Protein AF-A0A4Y8URM2-F1 (afdb_monomer)

Solvent-accessible surface area (backbone atoms only — not comparable to full-atom values): 14056 Å² total; per-residue (Å²): 114,70,67,54,54,52,50,52,51,36,52,51,49,63,59,37,42,16,44,41,30,75,75,75,45,85,44,92,59,61,66,49,56,42,48,52,55,48,48,50,63,62,65,74,49,92,74,69,64,65,62,52,36,67,72,72,32,60,66,55,54,48,51,52,50,50,50,53,52,50,53,50,53,52,39,56,76,68,65,53,58,67,67,58,54,51,53,53,50,48,51,55,52,48,55,52,51,50,50,55,50,46,66,72,65,50,48,74,71,50,52,54,50,48,52,53,49,51,60,53,46,50,55,53,31,50,51,38,35,52,43,37,41,74,74,67,62,46,58,33,61,67,34,13,37,27,29,76,27,34,68,60,37,47,56,52,50,51,50,46,40,33,54,52,38,44,38,36,78,73,69,76,40,56,72,70,60,49,54,51,52,53,50,49,54,52,51,50,28,55,61,25,57,38,68,65,46,75,56,46,44,59,50,33,36,48,52,38,42,38,77,74,72,58,80,56,73,69,54,54,55,51,49,54,53,49,50,65,56,44,54,59,52,49,50,55,54,46,24,75,74,65,34,60,71,54,43,42,54,71,73,36,70,83,60,67,51,134

pLDDT: mean 85.94, std 8.68, range [43.91, 96.5]

Sequence (258 aa):
MKAKKILYIILYLVLLNGVIQTYLFKSEFVPIISDILLFYLAFSRKHDIKAVSRAVGVWVVRLFAILLVGSTVIAIVNMMPPISIVWGFRMVVRYLLLFMMVYKFFNYTDVVKCKKMIVWFFWINTFMVVFQFYVERKVADFIGGTFMGNNELFVFYLFCAMLLSKEYFIGRLSKLYFFLLIAIEMFIAMVAEIKIMYFTIPLAIYAVYVFTKKFSVKHILILVLAFFFLVPTMKSVMSLMYGEEYVNSTFDLDFIQP

Mean predicted aligned error: 7.65 Å

Foldseek 3Di:
DVLLVLLVVLVVLQLQVQVCCPPPNVDPCSNVVSVVSLVCSLPVDDADVVVVCVVVDVVVVVVLVCCLVVVLVVCVVVVPDPVVSVVVVSVSVSVVSSVRSCVPPDDPVNVVVVLVVLVVSLVQQLVQLVCCCPPVVDAAQPRPRSDRGVVVVLVSVLVVLLSLLLCVLVPNDDPVRSVVSVVSSVVSCLRNVVVVSLLSSLVSSVVSCCVRPNDDVVVVVVSVVVVVVSVVVSLVVSCVVPNNVVSCCVPPPVNVPD

Organism: NCBI:txid2518605

Structure (mmCIF, N/CA/C/O backbone):
data_AF-A0A4Y8URM2-F1
#
_entry.id   AF-A0A4Y8URM2-F1
#
loop_
_atom_site.group_PDB
_atom_site.id
_atom_site.type_symbol
_atom_site.label_atom_id
_atom_site.label_alt_id
_atom_site.label_comp_id
_atom_site.label_asym_id
_atom_site.label_entity_id
_atom_site.label_seq_id
_atom_site.pdbx_PDB_ins_code
_atom_site.Cartn_x
_atom_site.Cartn_y
_atom_site.Cartn_z
_atom_site.occupancy
_atom_site.B_iso_or_equiv
_atom_site.auth_seq_id
_atom_site.auth_comp_id
_atom_site.auth_asym_id
_atom_site.auth_atom_id
_atom_site.pdbx_PDB_model_num
ATOM 1 N N . MET A 1 1 ? -19.065 18.774 4.985 1.00 56.84 1 MET A N 1
ATOM 2 C CA . MET A 1 1 ? -19.240 18.218 3.620 1.00 56.84 1 MET A CA 1
ATOM 3 C C . MET A 1 1 ? -18.076 18.505 2.667 1.00 56.84 1 MET A C 1
ATOM 5 O O . MET A 1 1 ? -17.617 17.550 2.059 1.00 56.84 1 MET A O 1
ATOM 9 N N . LYS A 1 2 ? -17.560 19.744 2.541 1.00 83.81 2 LYS A N 1
ATOM 10 C CA . LYS A 1 2 ? -16.444 20.056 1.612 1.00 83.81 2 LYS A CA 1
ATOM 11 C C . LYS A 1 2 ? -15.146 19.275 1.914 1.00 83.81 2 LYS A C 1
ATOM 13 O O . LYS A 1 2 ? -14.611 18.640 1.018 1.00 83.81 2 LYS A O 1
ATOM 18 N N . ALA A 1 3 ? -14.722 19.206 3.181 1.00 85.62 3 ALA A N 1
ATOM 19 C CA . ALA A 1 3 ? -13.491 18.505 3.582 1.00 85.62 3 ALA A CA 1
ATOM 20 C C . ALA A 1 3 ? -13.486 16.995 3.258 1.00 85.62 3 ALA A C 1
ATOM 22 O O . ALA A 1 3 ? -12.503 16.480 2.740 1.00 85.62 3 ALA A O 1
ATOM 23 N N . LYS A 1 4 ? -14.602 16.285 3.491 1.00 89.75 4 LYS A N 1
ATOM 24 C CA . LYS A 1 4 ? -14.703 14.847 3.176 1.00 89.75 4 LYS A CA 1
ATOM 25 C C . LYS A 1 4 ? -14.556 14.582 1.678 1.00 89.75 4 LYS A C 1
ATOM 27 O O . LYS A 1 4 ? -13.844 13.667 1.293 1.00 89.75 4 LYS A O 1
ATOM 32 N N . LYS A 1 5 ? -15.200 15.403 0.836 1.00 90.50 5 LYS A N 1
ATOM 33 C CA . LYS A 1 5 ? -15.076 15.300 -0.626 1.00 90.50 5 LYS A CA 1
ATOM 34 C C . LYS A 1 5 ? -13.630 15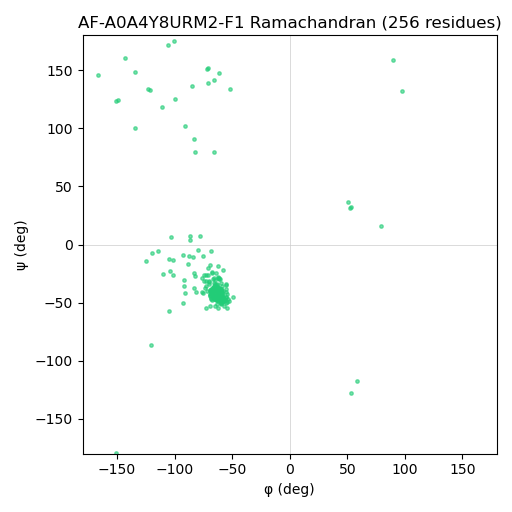.516 -1.078 1.00 90.50 5 LYS A C 1
ATOM 36 O O . LYS A 1 5 ? -13.138 14.721 -1.864 1.00 90.50 5 LYS A O 1
ATOM 41 N N . ILE A 1 6 ? -12.950 16.530 -0.532 1.00 90.56 6 ILE A N 1
ATOM 42 C CA . ILE A 1 6 ? -11.528 16.783 -0.819 1.00 90.56 6 ILE A CA 1
ATOM 43 C C . ILE A 1 6 ? -10.672 15.574 -0.421 1.00 90.56 6 ILE A C 1
ATOM 45 O O . ILE A 1 6 ? -9.839 15.146 -1.207 1.00 90.56 6 ILE A O 1
ATOM 49 N N . LEU A 1 7 ? -10.914 14.963 0.743 1.00 92.25 7 LEU A N 1
ATOM 50 C CA . LEU A 1 7 ? -10.187 13.757 1.155 1.00 92.25 7 LEU A CA 1
ATOM 51 C C . LEU A 1 7 ? -10.416 12.567 0.225 1.00 92.25 7 LEU A C 1
ATOM 53 O O . LEU A 1 7 ? -9.458 11.882 -0.113 1.00 92.25 7 LEU A O 1
ATOM 57 N N . TYR A 1 8 ? -11.650 12.336 -0.226 1.00 92.75 8 TYR A N 1
ATOM 58 C CA . TYR A 1 8 ? -11.899 11.311 -1.238 1.00 92.75 8 TYR A CA 1
ATOM 59 C C . TYR A 1 8 ? -11.133 11.606 -2.528 1.00 92.75 8 TYR A C 1
ATOM 61 O O . TYR A 1 8 ? -10.488 10.704 -3.047 1.00 92.75 8 TYR A O 1
ATOM 69 N N . ILE A 1 9 ? -11.136 12.855 -3.004 1.00 92.00 9 ILE A N 1
ATOM 70 C CA . ILE A 1 9 ? -10.361 13.262 -4.187 1.00 92.00 9 ILE A CA 1
ATOM 71 C C . ILE A 1 9 ? -8.869 12.977 -3.983 1.00 92.00 9 ILE A C 1
ATOM 73 O O . ILE A 1 9 ? -8.251 12.384 -4.859 1.00 92.00 9 ILE A O 1
ATOM 77 N N . ILE A 1 10 ? -8.303 13.323 -2.822 1.00 92.06 10 ILE A N 1
ATOM 78 C CA . ILE A 1 10 ? -6.901 13.026 -2.496 1.00 92.06 10 ILE A CA 1
ATOM 79 C C . ILE A 1 10 ? -6.638 11.517 -2.565 1.00 92.06 10 ILE A C 1
ATOM 81 O O . ILE A 1 10 ? -5.649 11.107 -3.166 1.00 92.06 10 ILE A O 1
ATOM 85 N N . LEU A 1 11 ? -7.521 10.684 -2.004 1.00 92.50 11 LEU A N 1
ATOM 86 C CA . LEU A 1 11 ? -7.374 9.226 -2.057 1.00 92.50 11 LEU A CA 1
ATOM 87 C C . LEU A 1 11 ? -7.443 8.687 -3.492 1.00 92.50 11 LEU A C 1
ATOM 89 O O . LEU A 1 11 ? -6.607 7.870 -3.862 1.00 92.50 11 LEU A O 1
ATOM 93 N N . TYR A 1 12 ? -8.381 9.165 -4.313 1.00 92.88 12 TYR A N 1
ATOM 94 C CA . TYR A 1 12 ? -8.451 8.788 -5.729 1.00 92.88 12 TYR A CA 1
ATOM 95 C C . TYR A 1 12 ? -7.188 9.208 -6.490 1.00 92.88 12 TYR A C 1
ATOM 97 O O . TYR A 1 12 ? -6.647 8.406 -7.244 1.00 92.88 12 TYR A O 1
ATOM 105 N N . LEU A 1 13 ? -6.684 10.425 -6.257 1.00 90.75 13 LEU A N 1
ATOM 106 C CA . LEU A 1 13 ? -5.448 10.912 -6.874 1.00 90.75 13 LEU A CA 1
ATOM 107 C C . LEU A 1 13 ? -4.233 10.079 -6.462 1.00 90.75 13 LEU A C 1
ATOM 109 O O . LEU A 1 13 ? -3.387 9.806 -7.301 1.00 90.75 13 LEU A O 1
ATOM 113 N N . VAL A 1 14 ? -4.151 9.651 -5.197 1.00 89.50 14 VAL A N 1
ATOM 114 C CA . VAL A 1 14 ? -3.089 8.747 -4.726 1.00 89.50 14 VAL A CA 1
ATOM 115 C C . VAL A 1 14 ? -3.175 7.400 -5.447 1.00 89.50 14 VAL A C 1
ATOM 117 O O . VAL A 1 14 ? -2.164 6.912 -5.940 1.00 89.50 14 VAL A O 1
ATOM 120 N N . LEU A 1 15 ? -4.371 6.809 -5.522 1.00 92.12 15 LEU A N 1
ATOM 121 C CA . LEU A 1 15 ? -4.574 5.465 -6.073 1.00 92.12 15 LEU A CA 1
ATOM 122 C C . LEU A 1 15 ? -4.445 5.397 -7.601 1.00 92.12 15 LEU A C 1
ATOM 124 O O . LEU A 1 15 ? -4.114 4.338 -8.123 1.00 92.12 15 LEU A O 1
ATOM 128 N N . LEU A 1 16 ? -4.701 6.500 -8.310 1.00 91.62 16 LEU A N 1
ATOM 129 C CA . LEU A 1 16 ? -4.614 6.599 -9.776 1.00 91.62 16 LEU A CA 1
ATOM 130 C C . LEU A 1 16 ? -3.356 7.327 -10.263 1.00 91.62 16 LEU A C 1
ATOM 132 O O . LEU A 1 16 ? -3.234 7.615 -11.453 1.00 91.62 16 LEU A O 1
ATOM 136 N N . ASN A 1 17 ? -2.440 7.657 -9.356 1.00 88.75 17 ASN A N 1
ATOM 137 C CA . ASN A 1 17 ? -1.319 8.543 -9.636 1.00 88.75 17 ASN A CA 1
ATOM 138 C C . ASN A 1 17 ? -0.460 8.075 -10.823 1.00 88.75 17 ASN A C 1
ATOM 140 O O . ASN A 1 17 ? -0.131 8.876 -11.694 1.00 88.75 17 ASN A O 1
ATOM 144 N N . GLY A 1 18 ? -0.133 6.782 -10.879 1.00 86.31 18 GLY A N 1
ATOM 145 C CA . GLY A 1 18 ? 0.643 6.194 -11.971 1.00 86.31 18 GLY A CA 1
ATOM 146 C C . GLY A 1 18 ? -0.103 6.243 -13.294 1.00 86.31 18 GLY A C 1
ATOM 147 O O . GLY A 1 18 ? 0.442 6.713 -14.283 1.00 86.31 18 GLY A O 1
ATOM 148 N N . VAL A 1 19 ? -1.389 5.876 -13.304 1.00 89.50 19 VAL A N 1
ATOM 149 C CA . VAL A 1 19 ? -2.203 5.922 -14.533 1.00 89.50 19 VAL A CA 1
ATOM 150 C C . VAL A 1 19 ? -2.254 7.336 -15.107 1.00 89.50 19 VAL A C 1
ATOM 152 O O . VAL A 1 19 ? -2.051 7.534 -16.304 1.00 89.50 19 VAL A O 1
ATOM 155 N N . ILE A 1 20 ? -2.501 8.329 -14.250 1.00 88.38 20 ILE A N 1
ATOM 156 C CA . ILE A 1 20 ? -2.575 9.727 -14.676 1.00 88.38 20 ILE A CA 1
ATOM 157 C C . ILE A 1 20 ? -1.231 10.164 -15.258 1.00 88.38 20 ILE A C 1
ATOM 159 O O . ILE A 1 20 ? -1.213 10.762 -16.330 1.00 88.38 20 ILE A O 1
ATOM 163 N N . GLN A 1 21 ? -0.118 9.844 -14.599 1.00 87.44 21 GLN A N 1
ATOM 164 C CA . GLN A 1 21 ? 1.192 10.290 -15.062 1.00 87.44 21 GLN A CA 1
ATOM 165 C C . GLN A 1 21 ? 1.689 9.561 -16.314 1.00 87.44 21 GLN A C 1
ATOM 167 O O . GLN A 1 21 ? 2.341 10.164 -17.162 1.00 87.44 21 GLN A O 1
ATOM 172 N N . THR A 1 22 ? 1.392 8.273 -16.455 1.00 85.50 22 THR A N 1
ATOM 173 C CA . THR A 1 22 ? 1.875 7.473 -17.584 1.00 85.50 22 THR A CA 1
ATOM 174 C C . THR A 1 22 ? 1.018 7.672 -18.834 1.00 85.50 22 THR A C 1
ATOM 176 O O . THR A 1 22 ? 1.571 7.785 -19.930 1.00 85.50 22 THR A O 1
ATOM 179 N N . TYR A 1 23 ? -0.311 7.747 -18.686 1.00 86.69 23 TYR A N 1
ATOM 180 C CA . TYR A 1 23 ? -1.243 7.690 -19.822 1.00 86.69 23 TYR A CA 1
ATOM 181 C C . TYR A 1 23 ? -1.966 9.002 -20.132 1.00 86.69 23 TYR A C 1
ATOM 183 O O . TYR A 1 23 ? -2.376 9.190 -21.274 1.00 86.69 23 TYR A O 1
ATOM 191 N N . LEU A 1 24 ? -2.146 9.903 -19.157 1.00 86.25 24 LEU A N 1
ATOM 192 C CA . LEU A 1 24 ? -2.901 11.149 -19.364 1.00 86.25 24 LEU A CA 1
ATOM 193 C C . LEU A 1 24 ? -1.984 12.371 -19.469 1.00 86.25 24 LEU A C 1
ATOM 195 O O . LEU A 1 24 ? -2.007 13.083 -20.468 1.00 86.25 24 LEU A O 1
ATOM 199 N N . PHE A 1 25 ? -1.167 12.610 -18.443 1.00 82.44 25 PHE A N 1
ATOM 200 C CA . PHE A 1 25 ? -0.303 13.780 -18.322 1.00 82.44 25 PHE A CA 1
ATOM 201 C C . PHE A 1 25 ? 1.086 13.347 -17.867 1.00 82.44 25 PHE A C 1
ATOM 203 O O . PHE A 1 25 ? 1.301 13.154 -16.674 1.00 82.44 25 PHE A O 1
ATOM 210 N N . LYS A 1 26 ? 2.040 13.248 -18.800 1.00 80.06 26 LYS A N 1
ATOM 211 C CA . LYS A 1 26 ? 3.451 12.944 -18.507 1.00 80.06 26 LYS A CA 1
ATOM 212 C C . LYS A 1 26 ? 4.104 14.076 -17.711 1.00 80.06 26 LYS A C 1
ATOM 214 O O . LYS A 1 26 ? 4.766 14.941 -18.274 1.00 80.06 26 LYS A O 1
ATOM 219 N N . SER A 1 27 ? 3.847 14.108 -16.408 1.00 80.12 27 SER A N 1
ATOM 220 C CA . SER A 1 27 ? 4.297 15.160 -15.503 1.00 80.12 27 SER A CA 1
ATOM 221 C C . SER A 1 27 ? 4.493 14.623 -14.091 1.00 80.12 27 SER A C 1
ATOM 223 O O . SER A 1 27 ? 3.552 14.158 -13.448 1.00 80.12 27 SER A O 1
ATOM 225 N N . GLU A 1 28 ? 5.704 14.793 -13.570 1.00 73.88 28 GLU A N 1
ATOM 226 C CA . GLU A 1 28 ? 6.076 14.434 -12.196 1.00 73.88 28 GLU A CA 1
ATOM 227 C C . GLU A 1 28 ? 5.406 15.327 -11.135 1.00 73.88 28 GLU A C 1
ATOM 229 O O . GLU A 1 28 ? 5.520 15.081 -9.933 1.00 73.88 28 GLU A O 1
ATOM 234 N N . PHE A 1 29 ? 4.686 16.372 -11.561 1.00 77.75 29 PHE A N 1
ATOM 235 C CA . PHE A 1 29 ? 4.017 17.328 -10.679 1.00 77.75 29 PHE A CA 1
ATOM 236 C C . PHE A 1 29 ? 2.597 16.901 -10.275 1.00 77.75 29 PHE A C 1
ATOM 238 O O . PHE A 1 29 ? 2.017 17.492 -9.363 1.00 77.75 29 PHE A O 1
ATOM 245 N N . VAL A 1 30 ? 2.033 15.852 -10.884 1.00 80.69 30 VAL A N 1
ATOM 246 C CA . VAL A 1 30 ? 0.697 15.326 -10.529 1.00 80.69 30 VAL A CA 1
ATOM 247 C C . VAL A 1 30 ? 0.560 14.979 -9.031 1.00 80.69 30 VAL A C 1
ATOM 249 O O . VAL A 1 30 ? -0.440 15.381 -8.425 1.00 80.69 30 VAL A O 1
ATOM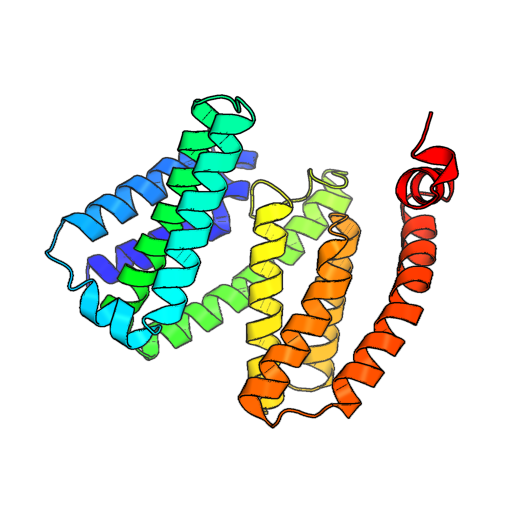 252 N N . PRO A 1 31 ? 1.541 14.336 -8.362 1.00 80.25 31 PRO A N 1
ATOM 253 C CA . PRO A 1 31 ? 1.469 14.065 -6.927 1.00 80.25 31 PRO A CA 1
ATOM 254 C C . PRO A 1 31 ? 1.384 15.339 -6.082 1.00 80.25 31 PRO A C 1
ATOM 256 O O . PRO A 1 31 ? 0.751 15.319 -5.024 1.00 80.25 31 PRO A O 1
ATOM 259 N N . ILE A 1 32 ? 1.962 16.450 -6.550 1.00 84.75 32 ILE A N 1
ATOM 260 C CA . ILE A 1 32 ? 1.968 17.724 -5.824 1.00 84.75 32 ILE A CA 1
ATOM 261 C C . ILE A 1 32 ? 0.553 18.296 -5.722 1.00 84.75 32 ILE A C 1
ATOM 263 O O . ILE A 1 32 ? 0.219 18.913 -4.717 1.00 84.75 32 ILE A O 1
ATOM 267 N N . ILE A 1 33 ? -0.327 18.024 -6.690 1.00 86.69 33 ILE A N 1
ATOM 268 C CA . ILE A 1 33 ? -1.736 18.440 -6.619 1.00 86.69 33 ILE A CA 1
ATOM 269 C C . ILE A 1 33 ? -2.399 17.842 -5.374 1.00 86.69 33 ILE A C 1
ATOM 271 O O . ILE A 1 33 ? -3.071 18.544 -4.614 1.00 86.69 33 ILE A O 1
ATOM 275 N N . SER A 1 34 ? -2.176 16.548 -5.128 1.00 86.75 34 SER A N 1
ATOM 276 C CA . SER A 1 34 ? -2.713 15.881 -3.940 1.00 86.75 34 SER A CA 1
ATOM 277 C C . SER A 1 34 ? -2.098 16.423 -2.644 1.00 86.75 34 SER A C 1
ATOM 279 O O . SER A 1 34 ? -2.812 16.556 -1.649 1.00 86.75 34 SER A O 1
ATOM 281 N N . ASP A 1 35 ? -0.824 16.825 -2.679 1.00 87.25 35 ASP A N 1
ATOM 282 C CA . ASP A 1 35 ? -0.136 17.435 -1.540 1.00 87.25 35 ASP A CA 1
ATOM 283 C C . ASP A 1 35 ? -0.702 18.828 -1.237 1.00 87.25 35 ASP A C 1
ATOM 285 O O . ASP A 1 35 ? -1.042 19.111 -0.092 1.00 87.25 35 ASP A O 1
ATOM 289 N N . ILE A 1 36 ? -0.894 19.678 -2.251 1.00 89.12 36 ILE A N 1
ATOM 290 C CA . ILE A 1 36 ? -1.479 21.022 -2.106 1.00 89.12 36 ILE A CA 1
ATOM 291 C C . ILE A 1 36 ? -2.887 20.932 -1.516 1.00 89.12 36 ILE A C 1
ATOM 293 O O . ILE A 1 36 ? -3.211 21.660 -0.577 1.00 89.12 36 ILE A O 1
ATOM 297 N N . LEU A 1 37 ? -3.724 20.023 -2.026 1.00 90.19 37 LEU A N 1
ATOM 298 C CA . LEU A 1 37 ? -5.072 19.810 -1.491 1.00 90.19 37 LEU A CA 1
ATOM 299 C C . LEU A 1 37 ? -5.036 19.341 -0.033 1.00 90.19 37 LEU A C 1
ATOM 301 O O . LEU A 1 37 ? -5.854 19.782 0.782 1.00 90.19 37 LEU A O 1
ATOM 305 N N . LEU A 1 38 ? -4.089 18.464 0.303 1.00 90.19 38 LEU A N 1
ATOM 306 C CA . LEU A 1 38 ? -3.906 17.969 1.661 1.00 90.19 38 LEU A CA 1
ATOM 307 C C . LEU A 1 38 ? -3.428 19.077 2.605 1.00 90.19 38 LEU A C 1
ATOM 309 O O . LEU A 1 38 ? -3.979 19.213 3.697 1.00 90.19 38 LEU A O 1
ATOM 313 N N . PHE A 1 39 ? -2.470 19.899 2.178 1.00 88.81 39 PHE A N 1
ATOM 314 C CA . PHE A 1 39 ? -1.976 21.047 2.936 1.00 88.81 39 PHE A CA 1
ATOM 315 C C . PHE A 1 39 ? -3.054 22.108 3.130 1.00 88.81 39 PHE A C 1
ATOM 317 O O . PHE A 1 39 ? -3.254 22.571 4.252 1.00 88.81 39 PHE A O 1
ATOM 324 N N . TYR A 1 40 ? -3.811 22.433 2.082 1.00 88.94 40 TYR A N 1
ATOM 325 C CA . TYR A 1 40 ? -4.969 23.317 2.187 1.00 88.94 40 TYR A CA 1
ATOM 326 C C . TYR A 1 40 ? -5.938 22.813 3.261 1.00 88.94 40 TYR A C 1
ATOM 328 O O . TYR A 1 40 ? -6.357 23.562 4.144 1.00 88.94 40 TYR A O 1
ATOM 336 N N . LEU A 1 41 ? -6.252 21.517 3.243 1.00 87.94 41 LEU A N 1
ATOM 337 C CA . LEU A 1 41 ? -7.174 20.927 4.204 1.00 87.94 41 LEU A CA 1
ATOM 338 C C . LEU A 1 41 ? -6.599 20.901 5.631 1.00 87.94 41 LEU A C 1
ATOM 340 O O . LEU A 1 41 ? -7.335 21.204 6.572 1.00 87.94 41 LEU A O 1
ATOM 344 N N . ALA A 1 42 ? -5.307 20.606 5.781 1.00 85.69 42 ALA A N 1
ATOM 345 C CA . ALA A 1 42 ? -4.602 20.528 7.060 1.00 85.69 42 ALA A CA 1
ATOM 346 C C . ALA A 1 42 ? -4.312 21.893 7.709 1.00 85.69 42 ALA A C 1
ATOM 348 O O . ALA A 1 42 ? -4.196 21.961 8.929 1.00 85.69 42 ALA A O 1
ATOM 349 N N . PHE A 1 43 ? -4.198 22.972 6.932 1.00 84.19 43 PHE A N 1
ATOM 350 C CA . PHE A 1 43 ? -3.933 24.318 7.458 1.00 84.19 43 PHE A CA 1
ATOM 351 C C . PHE A 1 43 ? -5.160 25.235 7.456 1.00 84.19 43 PHE A C 1
ATOM 353 O O . PHE A 1 43 ? -5.160 26.257 8.138 1.00 84.19 43 PHE A O 1
ATOM 360 N N . SER A 1 44 ? -6.248 24.860 6.774 1.00 81.94 44 SER A N 1
ATOM 361 C CA . SER A 1 44 ? -7.500 25.637 6.779 1.00 81.94 44 SER A CA 1
ATOM 362 C C . SER A 1 44 ? -8.155 25.773 8.160 1.00 81.94 44 SER A C 1
ATOM 364 O O . SER A 1 44 ? -9.031 26.619 8.348 1.00 81.94 44 SER A O 1
ATOM 366 N N . ARG A 1 45 ? -7.799 24.918 9.128 1.00 73.69 45 ARG A N 1
ATOM 367 C CA . ARG A 1 45 ? -8.361 24.916 10.486 1.00 73.69 45 ARG A CA 1
ATOM 368 C C . ARG A 1 45 ? -7.281 24.571 11.504 1.00 73.69 45 ARG A C 1
ATOM 370 O O . ARG A 1 45 ? -6.287 23.950 11.172 1.00 73.69 45 ARG A O 1
ATOM 377 N N . LYS A 1 46 ? -7.495 24.908 12.780 1.00 74.00 46 LYS A N 1
ATOM 378 C CA . LYS A 1 46 ? -6.662 24.363 13.864 1.00 74.00 46 LYS A CA 1
ATOM 379 C C . LYS A 1 46 ? -6.976 22.875 14.069 1.00 74.00 46 LYS A C 1
ATOM 381 O O . LYS A 1 46 ? -8.139 22.446 14.029 1.00 74.00 46 LYS A O 1
ATOM 386 N N . HIS A 1 47 ? -5.935 22.077 14.285 1.00 75.50 47 HIS A N 1
ATOM 387 C CA . HIS A 1 47 ? -6.035 20.635 14.505 1.00 75.50 47 HIS A CA 1
ATOM 388 C C . HIS A 1 47 ? -5.434 20.266 15.860 1.00 75.50 47 HIS A C 1
ATOM 390 O O . HIS A 1 47 ? -4.344 20.713 16.201 1.00 75.50 47 HIS A O 1
ATOM 396 N N . ASP A 1 48 ? -6.154 19.444 16.627 1.00 75.75 48 ASP A N 1
ATOM 397 C CA . ASP A 1 48 ? -5.650 18.903 17.886 1.00 75.75 48 ASP A CA 1
ATOM 398 C C . ASP A 1 48 ? -4.790 17.663 17.607 1.00 75.75 48 ASP A C 1
ATOM 400 O O . ASP A 1 48 ? -5.276 16.533 17.534 1.00 75.75 48 ASP A O 1
ATOM 404 N N . ILE A 1 49 ? -3.490 17.892 17.432 1.00 72.06 49 ILE A N 1
ATOM 405 C CA . ILE A 1 49 ? -2.493 16.838 17.200 1.00 72.06 49 ILE A CA 1
ATOM 406 C C . ILE A 1 49 ? -2.422 15.883 18.408 1.00 72.06 49 ILE A C 1
ATOM 408 O O . ILE A 1 49 ? -2.167 14.686 18.247 1.00 72.06 49 ILE A O 1
ATOM 412 N N . LYS A 1 50 ? -2.721 16.367 19.625 1.00 76.62 50 LYS A N 1
ATOM 413 C CA . LYS A 1 50 ? -2.710 15.536 20.838 1.00 76.62 50 LYS A CA 1
ATOM 414 C C . LYS A 1 50 ? -3.857 14.528 20.840 1.00 76.62 50 LYS A C 1
ATOM 416 O O . LYS A 1 50 ? -3.690 13.435 21.375 1.00 76.62 50 LYS A O 1
ATOM 421 N N . ALA A 1 51 ? -5.002 14.845 20.232 1.00 76.75 51 ALA A N 1
ATOM 422 C CA . ALA A 1 51 ? -6.092 13.883 20.065 1.00 76.75 51 ALA A CA 1
ATOM 423 C C . ALA A 1 51 ? -5.679 12.690 19.189 1.00 76.75 51 ALA A C 1
ATOM 425 O O . ALA A 1 51 ? -5.985 11.550 19.529 1.00 76.75 51 ALA A O 1
ATOM 426 N N . VAL A 1 52 ? -4.929 12.936 18.110 1.00 73.44 52 VAL A N 1
ATOM 427 C CA . VAL A 1 52 ? -4.416 11.866 17.240 1.00 73.44 52 VAL A CA 1
ATOM 428 C C . VAL A 1 52 ? -3.354 11.038 17.963 1.00 73.44 52 VAL A C 1
ATOM 430 O O . VAL A 1 52 ? -3.412 9.812 17.945 1.00 73.44 52 VAL A O 1
ATOM 433 N N . SER A 1 53 ? -2.424 11.692 18.664 1.00 77.06 53 SER A N 1
ATOM 434 C CA . SER A 1 53 ? -1.393 10.998 19.449 1.00 77.06 53 SER A CA 1
ATOM 435 C C . SER A 1 53 ? -1.992 10.095 20.536 1.00 77.06 53 SER A C 1
ATOM 437 O O . SER A 1 53 ? -1.537 8.968 20.725 1.00 77.06 53 SER A O 1
ATOM 439 N N . ARG A 1 54 ? -3.077 10.535 21.192 1.00 80.12 54 ARG A N 1
ATOM 440 C CA . ARG A 1 54 ? -3.832 9.697 22.139 1.00 80.12 54 ARG A CA 1
ATOM 441 C C . ARG A 1 54 ? -4.499 8.494 21.472 1.00 80.12 54 ARG A C 1
ATOM 443 O O . ARG A 1 54 ? -4.562 7.441 22.091 1.00 80.12 54 ARG A O 1
ATOM 450 N N . ALA A 1 55 ? -4.979 8.642 20.240 1.00 78.12 55 ALA A N 1
ATOM 451 C CA . ALA A 1 55 ? -5.669 7.576 19.518 1.00 78.12 55 ALA A CA 1
ATOM 452 C C . ALA A 1 55 ? -4.721 6.489 18.991 1.00 78.12 55 ALA A C 1
ATOM 454 O O . ALA A 1 55 ? -5.037 5.307 19.071 1.00 78.12 55 ALA A O 1
ATOM 455 N N . VAL A 1 56 ? -3.565 6.888 18.451 1.00 76.19 56 VAL A N 1
ATOM 456 C CA . VAL A 1 56 ? -2.562 5.959 17.893 1.00 76.19 56 VAL A CA 1
ATOM 457 C C . VAL A 1 56 ? -1.650 5.385 18.981 1.00 76.19 56 VAL A C 1
ATOM 459 O O . VAL A 1 56 ? -1.092 4.303 18.828 1.00 76.19 56 VAL A O 1
ATOM 462 N N . GLY A 1 57 ? -1.512 6.100 20.096 1.00 80.69 57 GLY A N 1
ATOM 463 C CA . GLY A 1 57 ? -0.594 5.770 21.173 1.00 80.69 57 GLY A CA 1
ATOM 464 C C . GLY A 1 57 ? 0.704 6.565 21.061 1.00 80.69 57 GLY A C 1
ATOM 465 O O . GLY A 1 57 ? 1.354 6.627 20.015 1.00 80.69 57 GLY A O 1
ATOM 466 N N . VAL A 1 58 ? 1.116 7.152 22.184 1.00 82.00 58 VAL A N 1
ATOM 467 C CA . VAL A 1 58 ? 2.282 8.047 22.262 1.00 82.00 58 VAL A CA 1
ATOM 468 C C . VAL A 1 58 ? 3.571 7.351 21.813 1.00 82.00 58 VAL A C 1
ATOM 470 O O . VAL A 1 58 ? 4.415 7.975 21.175 1.00 82.00 58 VAL A O 1
ATOM 473 N N . TRP A 1 59 ? 3.717 6.056 22.101 1.00 82.88 59 TRP A N 1
ATOM 474 C CA . TRP A 1 59 ? 4.884 5.268 21.697 1.00 82.88 59 TRP A CA 1
ATOM 475 C C . TRP A 1 59 ? 5.006 5.105 20.185 1.00 82.88 59 TRP A C 1
ATOM 477 O O . TRP A 1 59 ? 6.113 5.201 19.666 1.00 82.88 59 TRP A O 1
ATOM 487 N N . VAL A 1 60 ? 3.888 4.943 19.474 1.00 81.50 60 VAL A N 1
ATOM 488 C CA . VAL A 1 60 ? 3.892 4.867 18.008 1.00 81.50 60 VAL A CA 1
ATOM 489 C C . VAL A 1 60 ? 4.361 6.198 17.429 1.00 81.50 60 VAL A C 1
ATOM 491 O O . VAL A 1 60 ? 5.253 6.224 16.588 1.00 81.50 60 VAL A O 1
ATOM 494 N N . VAL A 1 61 ? 3.838 7.316 17.941 1.00 81.38 61 VAL A N 1
ATOM 495 C CA . VAL A 1 61 ? 4.253 8.659 17.505 1.00 81.38 61 VAL A CA 1
ATOM 496 C C . VAL A 1 61 ? 5.741 8.902 17.775 1.00 81.38 61 VAL A C 1
ATOM 498 O O . VAL A 1 61 ? 6.440 9.429 16.912 1.00 81.38 61 VAL A O 1
ATOM 501 N N . ARG A 1 62 ? 6.249 8.491 18.945 1.00 84.31 62 ARG A N 1
ATOM 502 C CA . ARG A 1 62 ? 7.677 8.601 19.286 1.00 84.31 62 ARG A CA 1
ATOM 503 C C . ARG A 1 62 ? 8.556 7.747 18.378 1.00 84.31 62 ARG A C 1
ATOM 505 O O . ARG A 1 62 ? 9.564 8.251 17.900 1.00 84.31 62 ARG A O 1
ATOM 512 N N . LEU A 1 63 ? 8.169 6.498 18.118 1.00 85.44 63 LEU A N 1
ATOM 513 C CA . LEU A 1 63 ? 8.892 5.610 17.207 1.00 85.44 63 LEU A CA 1
ATOM 514 C C . LEU A 1 63 ? 8.979 6.232 15.808 1.00 85.44 63 LEU A C 1
ATOM 516 O O . LEU A 1 63 ? 10.065 6.321 15.249 1.00 85.44 63 LEU A O 1
ATOM 520 N N . PHE A 1 64 ? 7.860 6.733 15.278 1.00 82.62 64 PHE A N 1
ATOM 521 C CA . PHE A 1 64 ? 7.838 7.421 13.986 1.00 82.62 64 PHE A CA 1
ATOM 522 C C . PHE A 1 64 ? 8.740 8.659 13.964 1.00 82.62 64 PHE A C 1
ATOM 524 O O . PHE A 1 64 ? 9.455 8.868 12.987 1.00 82.62 64 PHE A O 1
ATOM 531 N N . ALA A 1 65 ? 8.741 9.462 15.032 1.00 84.50 65 ALA A N 1
ATOM 532 C CA . ALA A 1 65 ? 9.619 10.624 15.136 1.00 84.50 65 ALA A CA 1
ATOM 533 C C . ALA A 1 65 ? 11.102 10.221 15.153 1.00 84.50 65 ALA A C 1
ATOM 535 O O . ALA A 1 65 ? 11.900 10.819 14.437 1.00 84.50 65 ALA A O 1
ATOM 536 N N . ILE A 1 66 ? 11.461 9.183 15.918 1.00 87.38 66 ILE A N 1
ATOM 537 C CA . ILE A 1 66 ? 12.830 8.651 15.970 1.00 87.38 66 ILE A CA 1
ATOM 538 C C . ILE A 1 66 ? 13.252 8.126 14.598 1.00 87.38 66 ILE A C 1
ATOM 540 O O . ILE A 1 66 ? 14.343 8.453 14.143 1.00 87.38 66 ILE A O 1
ATOM 544 N N . LEU A 1 67 ? 12.392 7.360 13.922 1.00 86.19 67 LEU A N 1
ATOM 545 C CA . LEU A 1 67 ? 12.679 6.826 12.591 1.00 86.19 67 LEU A CA 1
ATOM 546 C C . LEU A 1 67 ? 12.876 7.943 11.567 1.00 86.19 67 LEU A C 1
ATOM 548 O O . LEU A 1 67 ? 13.832 7.879 10.806 1.00 86.19 67 LEU A O 1
ATOM 552 N N . LEU A 1 68 ? 12.031 8.978 11.578 1.00 86.19 68 LEU A N 1
ATOM 553 C CA . LEU A 1 68 ? 12.153 10.111 10.658 1.00 86.19 68 LEU A CA 1
ATOM 554 C C . LEU A 1 68 ? 13.419 10.938 10.919 1.00 86.19 68 LEU A C 1
ATOM 556 O O . LEU A 1 68 ? 14.128 11.294 9.977 1.00 86.19 68 LEU A O 1
ATOM 560 N N . VAL A 1 69 ? 13.722 11.249 12.182 1.00 87.69 69 VAL A N 1
ATOM 561 C CA . VAL A 1 69 ? 14.943 11.993 12.527 1.00 87.69 69 VAL A CA 1
ATOM 562 C C . VAL A 1 69 ? 16.170 11.151 12.189 1.00 87.69 69 VAL A C 1
ATOM 564 O O . VAL A 1 69 ? 17.067 11.634 11.505 1.00 87.69 69 VAL A O 1
ATOM 567 N N . GLY A 1 70 ? 16.175 9.878 12.586 1.00 87.50 70 GLY A N 1
ATOM 568 C CA . GLY A 1 70 ? 17.257 8.940 12.307 1.00 87.50 70 GLY A CA 1
ATOM 569 C C . GLY A 1 70 ? 17.506 8.766 10.811 1.00 87.50 70 GLY A C 1
ATOM 570 O O . GLY A 1 70 ? 18.642 8.919 10.368 1.00 87.50 70 GLY A O 1
ATOM 571 N N . SER A 1 71 ? 16.459 8.540 10.011 1.00 84.69 71 SER A N 1
ATOM 572 C CA . SER A 1 71 ? 16.593 8.398 8.556 1.00 84.69 71 SER A CA 1
ATOM 573 C C . SER A 1 71 ? 17.125 9.670 7.900 1.00 84.69 71 SER A C 1
ATOM 575 O O . SER A 1 71 ? 17.920 9.594 6.969 1.00 84.69 71 SER A O 1
ATOM 577 N N . THR A 1 72 ? 16.718 10.842 8.396 1.00 86.81 72 THR A N 1
ATOM 578 C CA . THR A 1 72 ? 17.188 12.133 7.874 1.00 86.81 72 THR A CA 1
ATOM 579 C C . THR A 1 72 ? 18.661 12.364 8.212 1.00 86.81 72 THR A C 1
ATOM 581 O O . THR A 1 72 ? 19.429 12.757 7.339 1.00 86.81 72 THR A O 1
ATOM 584 N N . VAL A 1 73 ? 19.080 12.070 9.448 1.00 89.44 73 VAL A N 1
ATOM 585 C CA . VAL A 1 73 ? 20.489 12.169 9.864 1.00 89.44 73 VAL A CA 1
ATOM 586 C C . VAL A 1 73 ? 21.362 11.234 9.030 1.00 89.44 73 VAL A C 1
ATOM 588 O O . VAL A 1 73 ? 22.378 11.674 8.503 1.00 89.44 73 VAL A O 1
ATOM 591 N N . ILE A 1 74 ? 20.942 9.980 8.843 1.00 90.12 74 ILE A N 1
ATOM 592 C CA . ILE A 1 74 ? 21.667 9.010 8.009 1.00 90.12 74 ILE A CA 1
ATOM 593 C C . ILE A 1 74 ? 21.779 9.510 6.563 1.00 90.12 74 ILE A C 1
ATOM 595 O O . ILE A 1 74 ? 22.859 9.452 5.982 1.00 90.12 74 ILE A O 1
ATOM 599 N N . ALA A 1 75 ? 20.699 10.045 5.986 1.00 87.62 75 ALA A N 1
ATOM 600 C CA . ALA A 1 75 ? 20.719 10.577 4.623 1.00 87.62 75 ALA A CA 1
ATOM 601 C C . ALA A 1 75 ? 21.698 11.754 4.458 1.00 87.62 75 ALA A C 1
ATOM 603 O O . ALA A 1 75 ? 22.381 11.843 3.438 1.00 87.62 75 ALA A O 1
ATOM 604 N N . ILE A 1 76 ? 21.796 12.627 5.468 1.00 90.31 76 ILE A N 1
ATOM 605 C CA . ILE A 1 76 ? 22.752 13.744 5.489 1.00 90.31 76 ILE A CA 1
ATOM 606 C C . ILE A 1 76 ? 24.190 13.229 5.621 1.00 90.31 76 ILE A C 1
ATOM 608 O O . ILE A 1 76 ? 25.057 13.664 4.868 1.00 90.31 76 ILE A O 1
ATOM 612 N N . VAL A 1 77 ? 24.444 12.291 6.541 1.00 93.31 77 VAL A N 1
ATOM 613 C CA . VAL A 1 77 ? 25.774 11.680 6.735 1.00 93.31 77 VAL A CA 1
ATOM 614 C C . VAL A 1 77 ? 26.249 10.984 5.458 1.00 93.31 77 VAL A C 1
ATOM 616 O O . VAL A 1 77 ? 27.411 11.114 5.086 1.00 93.31 77 VAL A O 1
ATOM 619 N N . ASN A 1 78 ? 25.336 10.328 4.740 1.00 93.25 78 ASN A N 1
ATOM 620 C CA . ASN A 1 78 ? 25.615 9.677 3.460 1.00 93.25 78 ASN A CA 1
ATOM 621 C C . ASN A 1 78 ? 25.687 10.652 2.269 1.00 93.25 78 ASN A C 1
ATOM 623 O O . ASN A 1 78 ? 25.750 10.200 1.128 1.00 93.25 78 ASN A O 1
ATOM 627 N N . MET A 1 79 ? 25.643 11.970 2.507 1.00 91.81 79 MET A N 1
ATOM 628 C CA . MET A 1 79 ? 25.697 13.016 1.478 1.00 91.81 79 MET A CA 1
ATOM 629 C C . MET A 1 79 ? 24.693 12.804 0.333 1.00 91.81 79 MET A C 1
ATOM 631 O O . MET A 1 79 ? 24.981 13.088 -0.831 1.00 91.81 79 MET A O 1
ATOM 635 N N . MET A 1 80 ? 23.496 12.299 0.651 1.00 90.81 80 MET A N 1
ATOM 636 C CA . MET A 1 80 ? 22.459 12.110 -0.359 1.00 90.81 80 MET A CA 1
ATOM 637 C C . MET A 1 80 ? 22.066 13.456 -0.992 1.00 90.81 80 MET A C 1
ATOM 639 O O . MET A 1 80 ? 22.049 14.478 -0.297 1.00 90.81 80 MET A O 1
ATOM 643 N N . PRO A 1 81 ? 21.680 13.479 -2.283 1.00 90.88 81 PRO A N 1
ATOM 644 C CA . PRO A 1 81 ? 21.244 14.701 -2.943 1.00 90.88 81 PRO A CA 1
ATOM 645 C C . PRO A 1 81 ? 20.138 15.417 -2.147 1.00 90.88 81 PRO A C 1
ATOM 647 O O . PRO A 1 81 ? 19.158 14.767 -1.761 1.00 90.88 81 PRO A O 1
ATOM 650 N N . PRO A 1 82 ? 20.220 16.749 -1.944 1.00 87.62 82 PRO A N 1
ATOM 651 C CA . PRO A 1 82 ? 19.230 17.493 -1.158 1.00 87.62 82 PRO A CA 1
ATOM 652 C C . PRO A 1 82 ? 17.797 17.308 -1.662 1.00 87.62 82 PRO A C 1
ATOM 654 O O . PRO A 1 82 ? 16.859 17.229 -0.870 1.00 87.62 82 PRO A O 1
ATOM 657 N N . ILE A 1 83 ? 17.632 17.175 -2.983 1.00 86.94 83 ILE A N 1
ATOM 658 C CA . ILE A 1 83 ? 16.342 16.907 -3.618 1.00 86.94 83 ILE A CA 1
ATOM 659 C C . ILE A 1 83 ? 15.734 15.604 -3.069 1.00 86.94 83 ILE A C 1
ATOM 661 O O . ILE A 1 83 ? 14.596 15.613 -2.610 1.00 86.94 83 ILE A O 1
ATOM 665 N N . SER A 1 84 ? 16.505 14.517 -2.986 1.00 83.88 84 SER A N 1
ATOM 666 C CA . SER A 1 84 ? 16.049 13.215 -2.486 1.00 83.88 84 SER A CA 1
ATOM 667 C C . SER A 1 84 ? 15.650 13.268 -1.011 1.00 83.88 84 SER A C 1
ATOM 669 O O . SER A 1 84 ? 14.650 12.663 -0.623 1.00 83.88 84 SER A O 1
ATOM 671 N N . ILE A 1 85 ? 16.377 14.043 -0.198 1.00 86.44 85 ILE A N 1
ATOM 672 C CA . ILE A 1 85 ? 16.045 14.262 1.218 1.00 86.44 85 ILE A CA 1
ATOM 673 C C . ILE A 1 85 ? 14.694 14.985 1.341 1.00 86.44 85 ILE A C 1
ATOM 675 O O . ILE A 1 85 ? 13.824 14.551 2.100 1.00 86.44 85 ILE A O 1
ATOM 679 N N . VAL A 1 86 ? 14.479 16.045 0.553 1.00 86.00 86 VAL A N 1
ATOM 680 C CA . VAL A 1 86 ? 13.209 16.794 0.534 1.00 86.00 86 VAL A CA 1
ATOM 681 C C . VAL A 1 86 ? 12.053 15.916 0.052 1.00 86.00 86 VAL A C 1
ATOM 683 O O . VAL A 1 86 ? 10.979 15.939 0.657 1.00 86.00 86 VAL A O 1
ATOM 686 N N . TRP A 1 87 ? 12.258 15.106 -0.990 1.00 83.69 87 TRP A N 1
ATOM 687 C CA . TRP A 1 87 ? 11.251 14.158 -1.476 1.00 83.69 87 TRP A CA 1
ATOM 688 C C . TRP A 1 87 ? 10.887 13.111 -0.417 1.00 83.69 87 TRP A C 1
ATOM 690 O O . TRP A 1 87 ? 9.699 12.867 -0.188 1.00 83.69 87 TRP A O 1
ATOM 700 N N . GLY A 1 88 ? 11.877 12.548 0.282 1.00 81.75 88 GLY A N 1
ATOM 701 C CA . GLY A 1 88 ? 11.652 11.612 1.385 1.00 81.75 88 GLY A CA 1
ATOM 702 C C . GLY A 1 88 ? 10.855 12.244 2.527 1.00 81.75 88 GLY A C 1
ATOM 703 O O . GLY A 1 88 ? 9.836 11.697 2.961 1.00 81.75 88 GLY A O 1
ATOM 704 N N . PHE A 1 89 ? 11.249 13.444 2.960 1.00 83.06 89 PHE A N 1
ATOM 705 C CA . PHE A 1 89 ? 10.533 14.184 4.000 1.00 83.06 89 PHE A CA 1
ATOM 706 C C . PHE A 1 89 ? 9.088 14.499 3.590 1.00 83.06 89 PHE A C 1
ATOM 708 O O . PHE A 1 89 ? 8.157 14.289 4.376 1.00 83.06 89 PHE A O 1
ATOM 715 N N . ARG A 1 90 ? 8.879 14.929 2.337 1.00 85.25 90 ARG A N 1
ATOM 716 C CA . ARG A 1 90 ? 7.546 15.195 1.779 1.00 85.25 90 ARG A CA 1
ATOM 717 C C . ARG A 1 90 ? 6.642 13.972 1.891 1.00 85.25 90 ARG A C 1
ATOM 719 O O . ARG A 1 90 ? 5.497 14.117 2.313 1.00 85.25 90 ARG A O 1
ATOM 726 N N . MET A 1 91 ? 7.142 12.781 1.554 1.00 81.50 91 MET A N 1
ATOM 727 C CA . MET A 1 91 ? 6.359 11.546 1.646 1.00 81.50 91 MET A CA 1
ATOM 728 C C . MET A 1 91 ? 5.918 11.264 3.084 1.00 81.50 91 MET A C 1
ATOM 730 O O . MET A 1 91 ? 4.731 11.033 3.321 1.00 81.50 91 MET A O 1
ATOM 734 N N . VAL A 1 92 ? 6.823 11.357 4.063 1.00 82.06 92 VAL A N 1
ATOM 735 C CA . VAL A 1 92 ? 6.456 11.086 5.463 1.00 82.06 92 VAL A CA 1
ATOM 736 C C . VAL A 1 92 ? 5.433 12.099 5.980 1.00 82.06 92 VAL A C 1
ATOM 738 O O . VAL A 1 92 ? 4.413 11.707 6.556 1.00 82.06 92 VAL A O 1
ATOM 741 N N . VAL A 1 93 ? 5.654 13.394 5.729 1.00 82.81 93 VAL A N 1
ATOM 742 C CA . VAL A 1 93 ? 4.713 14.450 6.132 1.00 82.81 93 VAL A CA 1
ATOM 743 C C . VAL A 1 93 ? 3.352 14.251 5.470 1.00 82.81 93 VAL A C 1
ATOM 745 O O . VAL A 1 93 ? 2.331 14.322 6.156 1.00 82.81 93 VAL A O 1
ATOM 748 N N . ARG A 1 94 ? 3.311 13.945 4.169 1.00 85.94 94 ARG A N 1
ATOM 749 C CA . ARG A 1 94 ? 2.068 13.686 3.429 1.00 85.94 94 ARG A CA 1
ATOM 750 C C . ARG A 1 94 ? 1.267 12.556 4.064 1.00 85.94 94 ARG A C 1
ATOM 752 O O . ARG A 1 94 ? 0.088 12.745 4.359 1.00 85.94 94 ARG A O 1
ATOM 759 N N . TYR A 1 95 ? 1.870 11.391 4.294 1.00 84.12 95 TYR A N 1
ATOM 760 C CA . TYR A 1 95 ? 1.136 10.250 4.850 1.00 84.12 95 TYR A CA 1
ATOM 761 C C . TYR A 1 95 ? 0.663 10.513 6.286 1.00 84.12 95 TYR A C 1
ATOM 763 O O . TYR A 1 95 ? -0.465 10.152 6.634 1.00 84.12 95 TYR A O 1
ATOM 771 N N . LEU A 1 96 ? 1.460 11.221 7.091 1.00 82.25 96 LEU A N 1
ATOM 772 C CA . LEU A 1 96 ? 1.076 11.633 8.441 1.00 82.25 96 LEU A CA 1
ATOM 773 C C . LEU A 1 96 ? -0.099 12.626 8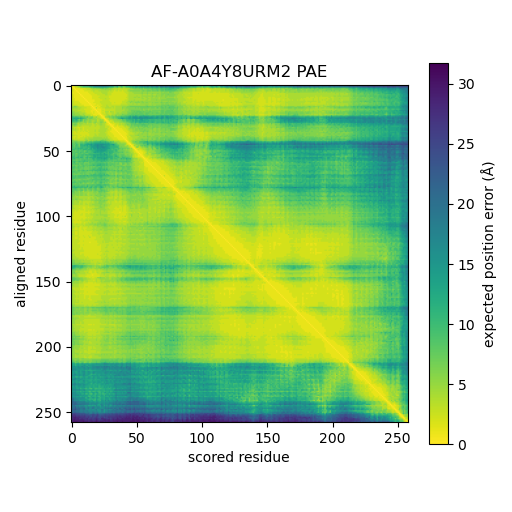.431 1.00 82.25 96 LEU A C 1
ATOM 775 O O . LEU A 1 96 ? -1.077 12.440 9.159 1.00 82.25 96 LEU A O 1
ATOM 779 N N . LEU A 1 97 ? -0.046 13.651 7.576 1.00 86.06 97 LEU A N 1
ATOM 780 C CA . LEU A 1 97 ? -1.148 14.598 7.392 1.00 86.06 97 LEU A CA 1
ATOM 781 C C . LEU A 1 97 ? -2.411 13.880 6.908 1.00 86.06 97 LEU A C 1
ATOM 783 O O . LEU A 1 97 ? -3.488 14.104 7.463 1.00 86.06 97 LEU A O 1
ATOM 787 N N . LEU A 1 98 ? -2.289 12.987 5.924 1.00 89.19 98 LEU A N 1
ATOM 788 C CA . LEU A 1 98 ? -3.414 12.221 5.389 1.00 89.19 98 LEU A CA 1
ATOM 789 C C . LEU A 1 98 ? -4.080 11.389 6.486 1.00 89.19 98 LEU A C 1
ATOM 791 O O . LEU A 1 98 ? -5.301 11.448 6.636 1.00 89.19 98 LEU A O 1
ATOM 795 N N . PHE A 1 99 ? -3.287 10.688 7.298 1.00 87.19 99 PHE A N 1
ATOM 796 C CA . PHE A 1 99 ? -3.785 9.928 8.438 1.00 87.19 99 PHE A CA 1
ATOM 797 C C . PHE A 1 99 ? -4.550 10.816 9.431 1.00 87.19 99 PHE A C 1
ATOM 799 O O . PHE A 1 99 ? -5.685 10.500 9.798 1.00 87.19 99 PHE A O 1
ATOM 806 N N . MET A 1 100 ? -3.982 11.965 9.816 1.00 85.31 100 MET A N 1
ATOM 807 C CA . MET A 1 100 ? -4.644 12.904 10.728 1.00 85.31 100 MET A CA 1
ATOM 808 C C . MET A 1 100 ? -5.975 13.420 10.172 1.00 85.31 100 MET A C 1
ATOM 810 O O . MET A 1 100 ? -6.956 13.544 10.913 1.00 85.31 100 MET A O 1
ATOM 814 N N . MET A 1 101 ? -6.027 13.728 8.874 1.00 89.00 101 MET A N 1
ATOM 815 C CA . MET A 1 101 ? -7.243 14.238 8.247 1.00 89.00 101 MET A CA 1
ATOM 816 C C . MET A 1 101 ? -8.313 13.156 8.105 1.00 89.00 101 MET A C 1
ATOM 818 O O . MET A 1 101 ? -9.482 13.427 8.386 1.00 89.00 101 MET A O 1
ATOM 822 N N . VAL A 1 102 ? -7.927 11.930 7.746 1.00 89.75 102 VAL A N 1
ATOM 823 C CA . VAL A 1 102 ? -8.834 10.776 7.730 1.00 89.75 102 VAL A CA 1
ATOM 824 C C . VAL A 1 102 ? -9.400 10.533 9.128 1.00 89.75 102 VAL A C 1
ATOM 826 O O . VAL A 1 102 ? -10.618 10.506 9.280 1.00 89.75 102 VAL A O 1
ATOM 829 N N . TYR A 1 103 ? -8.552 10.460 10.158 1.00 87.19 103 TYR A N 1
ATOM 830 C CA . TYR A 1 103 ? -8.989 10.236 11.540 1.00 87.19 103 TYR A CA 1
ATOM 831 C C . TYR A 1 103 ? -9.975 11.307 12.036 1.00 87.19 103 TYR A C 1
ATOM 833 O O . TYR A 1 103 ? -10.950 10.996 12.714 1.00 87.19 103 TYR A O 1
ATOM 841 N N . LYS A 1 104 ? -9.750 12.579 11.679 1.00 85.81 104 LYS A N 1
ATOM 842 C CA . LYS A 1 104 ? -10.602 13.695 12.116 1.00 85.81 104 LYS A CA 1
ATOM 843 C C . LYS A 1 104 ? -11.936 13.767 11.373 1.00 85.81 104 LYS A C 1
ATOM 845 O O . LYS A 1 104 ? -12.943 14.146 11.968 1.00 85.81 104 LYS A O 1
ATOM 850 N N . PHE A 1 105 ? -11.934 13.536 10.060 1.00 88.12 105 PHE A N 1
ATOM 851 C CA . PHE A 1 105 ? -13.089 13.843 9.214 1.00 88.12 105 PHE A CA 1
ATOM 852 C C . PHE A 1 105 ? -13.902 12.619 8.796 1.00 88.12 105 PHE A C 1
ATOM 854 O O . PHE A 1 105 ? -15.066 12.797 8.428 1.00 88.12 105 PHE A O 1
ATOM 861 N N . PHE A 1 106 ? -13.337 11.412 8.793 1.00 91.38 106 PHE A N 1
ATOM 862 C CA . PHE A 1 106 ? -14.081 10.220 8.392 1.00 91.38 106 PHE A CA 1
ATOM 863 C C . PHE A 1 106 ? -14.864 9.642 9.563 1.00 91.38 106 PHE A C 1
ATOM 865 O O . PHE A 1 106 ? -14.363 9.496 10.672 1.00 91.38 106 PHE A O 1
ATOM 872 N N . ASN A 1 107 ? -16.110 9.274 9.279 1.00 91.06 107 ASN A N 1
ATOM 873 C CA . ASN A 1 107 ? -16.965 8.545 10.205 1.00 91.06 107 ASN A CA 1
ATOM 874 C C . ASN A 1 107 ? -16.972 7.058 9.820 1.00 91.06 107 ASN A C 1
ATOM 876 O O . ASN A 1 107 ? -16.479 6.673 8.760 1.00 91.06 107 ASN A O 1
ATOM 880 N N . TYR A 1 108 ? -17.624 6.218 10.627 1.00 89.25 108 TYR A N 1
ATOM 881 C CA . TYR A 1 108 ? -17.780 4.786 10.339 1.00 89.25 108 TYR A CA 1
ATOM 882 C C . TYR A 1 108 ? -18.278 4.496 8.909 1.00 89.25 108 TYR A C 1
ATOM 884 O O . TYR A 1 108 ? -17.723 3.651 8.208 1.00 89.25 108 TYR A O 1
ATOM 892 N N . THR A 1 109 ? -19.288 5.233 8.441 1.00 92.06 109 THR A N 1
ATOM 893 C CA . THR A 1 109 ? -19.838 5.081 7.085 1.00 92.06 109 THR A CA 1
ATOM 894 C C . THR A 1 109 ? -18.814 5.403 5.997 1.00 92.06 109 THR A C 1
ATOM 896 O O . THR A 1 109 ? -18.776 4.719 4.973 1.00 92.06 109 THR A O 1
ATOM 899 N N . ASP A 1 110 ? -17.957 6.399 6.222 1.00 92.62 110 ASP A N 1
ATOM 900 C CA . ASP A 1 110 ? -16.885 6.773 5.299 1.00 92.62 110 ASP A CA 1
ATOM 901 C C . ASP A 1 110 ? -15.795 5.696 5.262 1.00 92.62 110 ASP A C 1
ATOM 903 O O . ASP A 1 110 ? -15.333 5.329 4.183 1.00 92.62 110 ASP A O 1
ATOM 907 N N . VAL A 1 111 ? -15.452 5.113 6.416 1.00 90.56 111 VAL A N 1
ATOM 908 C CA . VAL A 1 111 ? -14.498 3.996 6.517 1.00 90.56 111 VAL A CA 1
ATOM 909 C C . VAL A 1 111 ? -15.011 2.765 5.767 1.00 90.56 111 VAL A C 1
ATOM 911 O O . VAL A 1 111 ? -14.261 2.140 5.016 1.00 90.56 111 VAL A O 1
ATOM 914 N N . VAL A 1 112 ? -16.300 2.432 5.898 1.00 91.06 112 VAL A N 1
ATOM 915 C CA . VAL A 1 112 ? -16.916 1.330 5.137 1.00 91.06 112 VAL A CA 1
ATOM 916 C C . VAL A 1 112 ? -16.875 1.608 3.631 1.00 91.06 112 VAL A C 1
ATOM 918 O O . VAL A 1 112 ? -16.591 0.696 2.851 1.00 91.06 112 VAL A O 1
ATOM 921 N N . LYS A 1 113 ? -17.112 2.855 3.206 1.00 93.50 113 LYS A N 1
ATOM 922 C CA . LYS A 1 113 ? -16.964 3.258 1.798 1.00 93.50 113 LYS A CA 1
ATOM 923 C C . LYS A 1 113 ? -15.519 3.137 1.320 1.00 93.50 113 LYS A C 1
ATOM 925 O O . LYS A 1 113 ? -15.298 2.585 0.248 1.00 93.50 113 LYS A O 1
ATOM 930 N N . CYS A 1 114 ? -14.544 3.578 2.113 1.00 91.69 114 CYS A N 1
ATOM 931 C CA . CYS A 1 114 ? -13.125 3.432 1.789 1.00 91.69 114 CYS A CA 1
ATOM 932 C C . CYS A 1 114 ? -12.716 1.968 1.668 1.00 91.69 114 CYS A C 1
ATOM 934 O O . CYS A 1 114 ? -12.013 1.630 0.727 1.00 91.69 114 CYS A O 1
ATOM 936 N N . LYS A 1 115 ? -13.215 1.078 2.535 1.00 92.69 115 LYS A N 1
ATOM 937 C CA . LYS A 1 115 ? -13.000 -0.366 2.374 1.00 92.69 115 LYS A CA 1
ATOM 938 C C . LYS A 1 115 ? -13.468 -0.849 0.999 1.00 92.69 115 LYS A C 1
ATOM 940 O O . LYS A 1 115 ? -12.714 -1.516 0.301 1.00 92.69 115 LYS A O 1
ATOM 945 N N . LYS A 1 116 ? -14.702 -0.508 0.607 1.00 93.19 116 LYS A N 1
ATOM 946 C CA . LYS A 1 116 ? -15.248 -0.888 -0.708 1.00 93.19 116 LYS A CA 1
ATOM 947 C C . LYS A 1 116 ? -14.413 -0.314 -1.853 1.00 93.19 116 LYS A C 1
ATOM 949 O O . LYS A 1 116 ? -14.135 -1.028 -2.806 1.00 93.19 116 LYS A O 1
ATOM 954 N N . MET A 1 117 ? -13.990 0.943 -1.727 1.00 94.44 117 MET A N 1
ATOM 955 C CA . MET A 1 117 ? -13.112 1.605 -2.691 1.00 94.44 117 MET A CA 1
ATOM 956 C C . MET A 1 117 ? -11.787 0.848 -2.842 1.00 94.44 117 MET A C 1
ATOM 958 O O . MET A 1 117 ? -11.425 0.519 -3.960 1.00 94.44 117 MET A O 1
ATOM 962 N N . ILE A 1 118 ? -11.106 0.498 -1.747 1.00 94.38 118 ILE A N 1
ATOM 963 C CA . ILE A 1 118 ? -9.838 -0.250 -1.793 1.00 94.38 118 ILE A CA 1
ATOM 964 C C . ILE A 1 118 ? -10.014 -1.619 -2.456 1.00 94.38 118 ILE A C 1
ATOM 966 O O . ILE A 1 118 ? -9.218 -1.970 -3.316 1.00 94.38 118 ILE A O 1
ATOM 970 N N . VAL A 1 119 ? -11.077 -2.361 -2.129 1.00 93.81 119 VAL A N 1
ATOM 971 C CA . VAL A 1 119 ? -11.366 -3.654 -2.782 1.00 93.81 119 VAL A CA 1
ATOM 972 C C . VAL A 1 119 ? -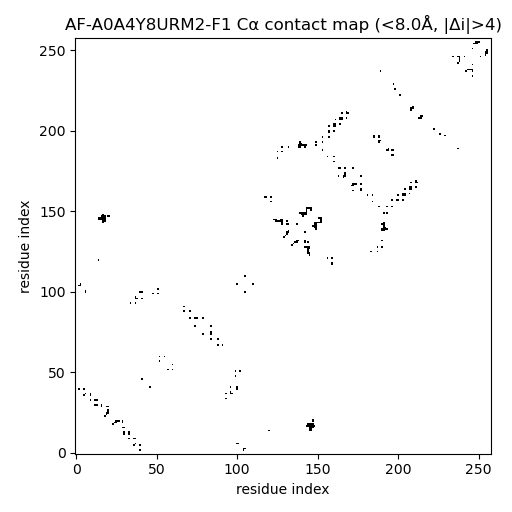11.648 -3.483 -4.277 1.00 93.81 119 VAL A C 1
ATOM 974 O O . VAL A 1 119 ? -11.274 -4.331 -5.077 1.00 93.81 119 VAL A O 1
ATOM 977 N N . TRP A 1 120 ? -12.289 -2.389 -4.685 1.00 95.12 120 TRP A N 1
ATOM 978 C CA . TRP A 1 120 ? -12.494 -2.103 -6.105 1.00 95.12 120 TRP A CA 1
ATOM 979 C C . TRP A 1 120 ? -11.174 -1.755 -6.808 1.00 95.12 120 TRP A C 1
ATOM 981 O O . TRP A 1 120 ? -10.880 -2.276 -7.881 1.00 95.12 120 TRP A O 1
ATOM 991 N N . PHE A 1 121 ? -10.330 -0.953 -6.156 1.00 95.56 121 PHE A N 1
ATOM 992 C CA . PHE A 1 121 ? -8.991 -0.626 -6.641 1.00 95.56 121 PHE A CA 1
ATOM 993 C C . PHE A 1 121 ? -8.047 -1.822 -6.678 1.00 95.56 121 PHE A C 1
ATOM 995 O O . PHE A 1 121 ? -7.186 -1.852 -7.544 1.00 95.56 121 PHE A O 1
ATOM 1002 N N . PHE A 1 122 ? -8.219 -2.816 -5.806 1.00 96.25 122 PHE A N 1
ATOM 1003 C CA . PHE A 1 122 ? -7.479 -4.075 -5.878 1.00 96.25 122 PHE A CA 1
ATOM 1004 C C . PHE A 1 122 ? -7.637 -4.713 -7.260 1.00 96.25 122 PHE A C 1
ATOM 1006 O O . PHE A 1 122 ? -6.648 -5.029 -7.918 1.00 96.25 122 PHE A O 1
ATOM 1013 N N . TRP A 1 123 ? -8.877 -4.818 -7.744 1.00 96.50 123 TRP A N 1
ATOM 1014 C CA . TRP A 1 123 ? -9.166 -5.401 -9.052 1.00 96.50 123 TRP A CA 1
ATOM 1015 C C . TRP A 1 123 ? -8.669 -4.540 -10.209 1.00 96.50 123 TRP A C 1
ATOM 1017 O O . TRP A 1 123 ? -8.087 -5.070 -11.150 1.00 96.50 123 TRP A O 1
ATOM 1027 N N . ILE A 1 124 ? -8.842 -3.219 -10.129 1.00 96.00 124 ILE A N 1
ATOM 1028 C CA . ILE A 1 124 ? -8.330 -2.298 -11.158 1.00 96.00 124 ILE A CA 1
ATOM 1029 C C . ILE A 1 124 ? -6.817 -2.379 -11.242 1.00 96.00 124 ILE A C 1
ATOM 1031 O O . ILE A 1 124 ? -6.261 -2.452 -12.331 1.00 96.00 124 ILE A O 1
ATOM 1035 N N . ASN A 1 125 ? -6.147 -2.376 -10.097 1.00 95.94 125 ASN A N 1
ATOM 1036 C CA . ASN A 1 125 ? -4.703 -2.423 -10.052 1.00 95.94 125 ASN A CA 1
ATOM 1037 C C . ASN A 1 125 ? -4.182 -3.777 -10.545 1.00 95.94 125 ASN A C 1
ATOM 1039 O O . ASN A 1 125 ? -3.247 -3.815 -11.335 1.00 95.94 125 ASN A O 1
ATOM 1043 N N . THR A 1 126 ? -4.851 -4.876 -10.186 1.00 95.88 126 THR A N 1
ATOM 1044 C CA . THR A 1 126 ? -4.551 -6.209 -10.731 1.00 95.88 126 THR A CA 1
ATOM 1045 C C . THR A 1 126 ? -4.673 -6.207 -12.254 1.00 95.88 126 THR A C 1
ATOM 1047 O O . THR A 1 126 ? -3.754 -6.635 -12.946 1.00 95.88 126 THR A O 1
ATOM 1050 N N . PHE A 1 127 ? -5.772 -5.670 -12.787 1.00 96.12 127 PHE A N 1
ATOM 1051 C CA . PHE A 1 127 ? -5.970 -5.536 -14.228 1.00 96.12 127 PHE A CA 1
ATOM 1052 C C . PHE A 1 127 ? -4.868 -4.695 -14.887 1.00 96.12 127 PHE A C 1
ATOM 1054 O O . PHE A 1 127 ? -4.325 -5.099 -15.911 1.00 96.12 127 PHE A O 1
ATOM 1061 N N . MET A 1 128 ? -4.490 -3.565 -14.283 1.00 95.62 128 MET A N 1
ATOM 1062 C CA . MET A 1 128 ? -3.418 -2.714 -14.804 1.00 95.62 128 MET A CA 1
ATOM 1063 C C . MET A 1 128 ? -2.056 -3.409 -14.788 1.00 95.62 128 MET A C 1
ATOM 1065 O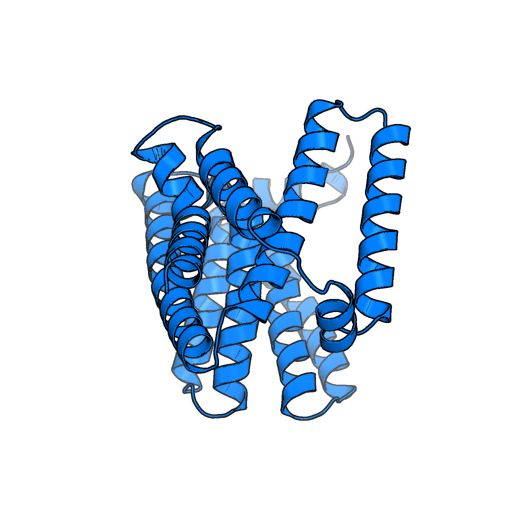 O . MET A 1 128 ? -1.313 -3.273 -15.752 1.00 95.62 128 MET A O 1
ATOM 1069 N N . VAL A 1 129 ? -1.729 -4.177 -13.745 1.00 95.25 129 VAL A N 1
ATOM 1070 C CA . VAL A 1 129 ? -0.494 -4.981 -13.693 1.00 95.25 129 VAL A CA 1
ATOM 1071 C C . VAL A 1 129 ? -0.483 -6.025 -14.809 1.00 95.25 129 VAL A C 1
ATOM 1073 O O . VAL A 1 129 ? 0.497 -6.132 -15.542 1.00 95.25 129 VAL A O 1
ATOM 1076 N N . VAL A 1 130 ? -1.589 -6.753 -14.987 1.00 95.12 130 VAL A N 1
ATOM 1077 C CA . VAL A 1 130 ? -1.745 -7.749 -16.061 1.00 95.12 130 VAL A CA 1
ATOM 1078 C C . VAL A 1 130 ? -1.586 -7.093 -17.436 1.00 95.12 130 VAL A C 1
ATOM 1080 O O . VAL A 1 130 ? -0.885 -7.624 -18.296 1.00 95.12 130 VAL A O 1
ATOM 1083 N N . PHE A 1 131 ? -2.178 -5.914 -17.639 1.00 94.69 131 PHE A N 1
ATOM 1084 C CA . PHE A 1 131 ? -2.022 -5.131 -18.863 1.00 94.69 131 PHE A CA 1
ATOM 1085 C C . PHE A 1 131 ? -0.564 -4.700 -19.094 1.00 94.69 131 PHE A C 1
ATOM 1087 O O . PHE A 1 131 ? -0.023 -4.923 -20.176 1.00 94.69 131 PHE A O 1
ATOM 1094 N N . GLN A 1 132 ? 0.099 -4.140 -18.081 1.00 94.19 132 GLN A N 1
ATOM 1095 C CA . GLN A 1 132 ? 1.502 -3.716 -18.167 1.00 94.19 132 GLN A CA 1
ATOM 1096 C C . GLN A 1 132 ? 2.443 -4.885 -18.480 1.00 94.19 132 GLN A C 1
ATOM 1098 O O . GLN A 1 132 ? 3.374 -4.737 -19.270 1.00 94.19 132 GLN A O 1
ATOM 1103 N N . PHE A 1 133 ? 2.178 -6.054 -17.903 1.00 93.06 133 PHE A N 1
ATOM 1104 C CA . PHE A 1 133 ? 2.991 -7.242 -18.120 1.00 93.06 133 PHE A CA 1
ATOM 1105 C C . PHE A 1 133 ? 2.783 -7.852 -19.512 1.00 93.06 133 PHE A C 1
ATOM 1107 O O . PHE A 1 133 ? 3.738 -8.010 -20.268 1.00 93.06 133 PHE A O 1
ATOM 1114 N N . TYR A 1 134 ? 1.540 -8.164 -19.895 1.00 93.12 134 TYR A N 1
ATOM 1115 C CA . TYR A 1 134 ? 1.279 -8.880 -21.150 1.00 93.12 134 TYR A CA 1
ATOM 1116 C C . TYR A 1 134 ? 1.241 -7.973 -22.383 1.00 93.12 134 TYR A C 1
ATOM 1118 O O . TYR A 1 134 ? 1.686 -8.385 -23.455 1.00 93.12 134 TYR A O 1
ATOM 1126 N N . VAL A 1 135 ? 0.691 -6.761 -22.259 1.00 93.19 135 VAL A N 1
ATOM 1127 C CA . VAL A 1 135 ? 0.486 -5.855 -23.401 1.00 93.19 135 VAL A CA 1
ATOM 1128 C C . VAL A 1 135 ? 1.672 -4.916 -23.563 1.00 93.19 135 VAL A C 1
ATOM 1130 O O . VAL A 1 135 ? 2.226 -4.819 -24.655 1.00 93.19 135 VAL A O 1
ATOM 1133 N N . GLU A 1 136 ? 2.097 -4.254 -22.485 1.00 90.94 136 GLU A N 1
ATOM 1134 C CA . GLU A 1 136 ? 3.223 -3.309 -22.554 1.00 90.94 136 GLU A CA 1
ATOM 1135 C C . GLU A 1 136 ? 4.593 -3.981 -22.447 1.00 90.94 136 GLU A C 1
ATOM 1137 O O . GLU A 1 136 ? 5.602 -3.324 -22.696 1.00 90.94 136 GLU A O 1
ATOM 1142 N N . ARG A 1 137 ? 4.638 -5.274 -22.094 1.00 90.06 137 ARG A N 1
ATOM 1143 C CA . ARG A 1 137 ? 5.874 -6.052 -21.905 1.00 90.06 137 ARG A CA 1
ATOM 1144 C C . ARG A 1 137 ? 6.856 -5.389 -20.936 1.00 90.06 137 ARG A C 1
ATOM 1146 O O . ARG A 1 137 ? 8.070 -5.500 -21.097 1.00 90.06 137 ARG A O 1
ATOM 1153 N N . LYS A 1 138 ? 6.329 -4.679 -19.936 1.00 88.12 138 LYS A N 1
ATOM 1154 C CA . LYS A 1 138 ? 7.131 -4.141 -18.836 1.00 88.12 138 LYS A CA 1
ATOM 1155 C C . LYS A 1 138 ? 7.595 -5.282 -17.940 1.00 88.12 138 LYS A C 1
ATOM 1157 O O . LYS A 1 138 ? 6.918 -6.301 -17.828 1.00 88.12 138 LYS A O 1
ATOM 1162 N N . VAL A 1 139 ? 8.740 -5.085 -17.295 1.00 83.75 139 VAL A N 1
ATOM 1163 C CA . VAL A 1 139 ? 9.389 -6.086 -16.443 1.00 83.75 139 VAL A CA 1
ATOM 1164 C C . VAL A 1 139 ? 9.838 -5.427 -15.139 1.00 83.75 139 VAL A C 1
ATOM 1166 O O . VAL A 1 139 ? 10.175 -4.239 -15.139 1.00 83.75 139 VAL A O 1
ATOM 1169 N N . ALA A 1 140 ? 9.839 -6.197 -14.049 1.00 81.62 140 ALA A N 1
ATOM 1170 C CA . ALA A 1 140 ? 10.407 -5.817 -12.758 1.00 81.62 140 ALA A CA 1
ATOM 1171 C C . ALA A 1 140 ? 9.874 -4.468 -12.230 1.00 81.62 140 ALA A C 1
ATOM 1173 O O . ALA A 1 140 ? 8.663 -4.237 -12.187 1.00 81.62 140 ALA A O 1
ATOM 1174 N N . ASP A 1 141 ? 10.783 -3.560 -11.864 1.00 82.50 141 ASP A N 1
ATOM 1175 C CA . ASP A 1 141 ? 10.508 -2.258 -11.249 1.00 82.50 141 ASP A CA 1
ATOM 1176 C C . ASP A 1 141 ? 9.597 -1.345 -12.085 1.00 82.50 141 ASP A C 1
ATOM 1178 O O . ASP A 1 141 ? 8.938 -0.457 -11.538 1.00 82.50 141 ASP A O 1
ATOM 1182 N N . PHE A 1 142 ? 9.513 -1.570 -13.401 1.00 85.38 142 PHE A N 1
ATOM 1183 C CA . PHE A 1 142 ? 8.651 -0.787 -14.291 1.00 85.38 142 PHE A CA 1
ATOM 1184 C C . PHE A 1 142 ? 7.165 -1.150 -14.170 1.00 85.38 142 PHE A C 1
ATOM 1186 O O . PHE A 1 142 ? 6.315 -0.445 -14.726 1.00 85.38 142 PHE A O 1
ATOM 1193 N N . ILE A 1 143 ? 6.828 -2.229 -13.460 1.00 91.06 143 ILE A N 1
ATOM 1194 C CA . ILE A 1 143 ? 5.448 -2.637 -13.204 1.00 91.06 143 ILE A CA 1
ATOM 1195 C C . ILE A 1 143 ? 4.964 -2.003 -11.897 1.00 91.06 143 ILE A C 1
ATOM 1197 O O . ILE A 1 143 ? 5.270 -2.459 -10.797 1.00 91.06 143 ILE A O 1
ATOM 1201 N N . GLY A 1 144 ? 4.166 -0.943 -12.028 1.00 89.88 144 GLY A N 1
ATOM 1202 C CA . GLY A 1 144 ? 3.559 -0.216 -10.906 1.00 89.88 144 GLY A CA 1
ATOM 1203 C C . GLY A 1 144 ? 2.033 -0.314 -10.848 1.00 89.88 144 GLY A C 1
ATOM 1204 O O . GLY A 1 144 ? 1.413 0.187 -9.909 1.00 89.88 144 GLY A O 1
ATOM 1205 N N . GLY A 1 145 ? 1.400 -0.936 -11.847 1.00 92.75 145 GLY A N 1
ATOM 1206 C CA . GLY A 1 145 ? -0.050 -0.998 -11.989 1.00 92.75 145 GLY A CA 1
ATOM 1207 C C . GLY A 1 145 ? -0.671 0.398 -12.077 1.00 92.75 145 GLY A C 1
ATOM 1208 O O . GLY A 1 145 ? -0.376 1.152 -13.005 1.00 92.75 145 GLY A O 1
ATOM 1209 N N . THR A 1 146 ? -1.528 0.766 -11.121 1.00 93.06 146 THR A N 1
ATOM 1210 C CA . THR A 1 146 ? -2.073 2.135 -11.041 1.00 93.06 146 THR A CA 1
ATOM 1211 C C . THR A 1 146 ? -1.124 3.154 -10.404 1.00 93.06 146 THR A C 1
ATOM 1213 O O . THR A 1 146 ? -1.447 4.347 -10.375 1.00 93.06 146 THR A O 1
ATOM 1216 N N . PHE A 1 147 ? 0.033 2.714 -9.910 1.00 91.75 147 PHE A N 1
ATOM 1217 C CA . PHE A 1 147 ? 1.080 3.540 -9.313 1.00 91.75 147 PHE A CA 1
ATOM 1218 C C . PHE A 1 147 ? 2.287 3.709 -10.244 1.00 91.75 147 PHE A C 1
ATOM 1220 O O . PHE A 1 147 ? 2.345 3.120 -11.320 1.00 91.75 147 PHE A O 1
ATOM 1227 N N . MET A 1 148 ? 3.218 4.581 -9.847 1.00 85.06 148 MET A N 1
ATOM 1228 C CA . MET A 1 148 ? 4.407 4.915 -10.638 1.00 85.06 148 MET A CA 1
ATOM 1229 C C . MET A 1 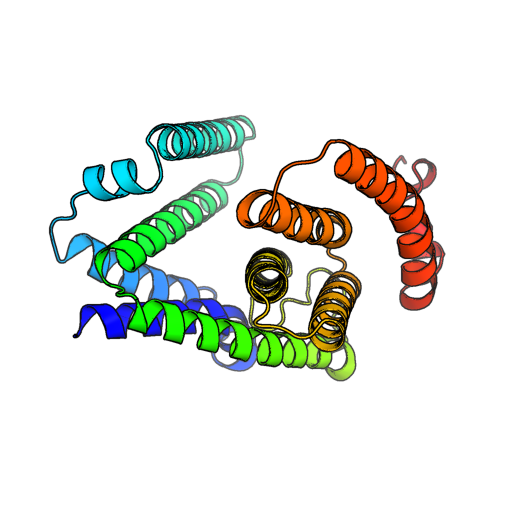148 ? 5.460 3.801 -10.616 1.00 85.06 148 MET A C 1
ATOM 1231 O O . MET A 1 148 ? 6.154 3.617 -11.609 1.00 85.06 148 MET A O 1
ATOM 1235 N N . GLY A 1 149 ? 5.562 3.050 -9.517 1.00 85.69 149 GLY A N 1
ATOM 1236 C CA . GLY A 1 149 ? 6.517 1.958 -9.396 1.00 85.69 149 GLY A CA 1
ATOM 1237 C C . GLY A 1 149 ? 6.045 0.846 -8.468 1.00 85.69 149 GLY A C 1
ATOM 1238 O O . GLY A 1 149 ? 4.948 0.875 -7.896 1.00 85.69 149 GLY A O 1
ATOM 1239 N N . ASN A 1 150 ? 6.907 -0.154 -8.326 1.00 88.56 150 ASN A N 1
ATOM 1240 C CA . ASN A 1 150 ? 6.641 -1.348 -7.533 1.00 88.56 150 ASN A CA 1
ATOM 1241 C C . ASN A 1 150 ? 6.635 -1.087 -6.008 1.00 88.56 150 ASN A C 1
ATOM 1243 O O . ASN A 1 150 ? 6.018 -1.841 -5.258 1.00 88.56 150 ASN A O 1
ATOM 1247 N N . ASN A 1 151 ? 7.238 0.008 -5.536 1.00 86.44 151 ASN A N 1
ATOM 1248 C CA . ASN A 1 151 ? 7.253 0.384 -4.118 1.00 86.44 151 ASN A CA 1
ATOM 1249 C C . ASN A 1 151 ? 5.861 0.767 -3.598 1.00 86.44 151 ASN A C 1
ATOM 1251 O O . ASN A 1 151 ? 5.430 0.298 -2.542 1.00 86.44 151 ASN A O 1
ATOM 1255 N N . GLU A 1 152 ? 5.125 1.613 -4.320 1.00 88.56 152 GLU A N 1
ATOM 1256 C CA . GLU A 1 152 ? 3.748 1.941 -3.944 1.00 88.56 152 GLU A CA 1
ATOM 1257 C C . GLU A 1 152 ? 2.813 0.750 -4.161 1.00 88.56 152 GLU A C 1
ATOM 1259 O O . GLU A 1 152 ? 1.900 0.532 -3.358 1.00 88.56 152 GLU A O 1
ATOM 1264 N N . LEU A 1 153 ? 3.080 -0.048 -5.201 1.00 92.56 153 LEU A N 1
ATOM 1265 C CA . LEU A 1 153 ? 2.381 -1.302 -5.467 1.00 92.56 153 LEU A CA 1
ATOM 1266 C C . LEU A 1 153 ? 2.493 -2.256 -4.271 1.00 92.56 153 LEU A C 1
ATOM 1268 O O . LEU A 1 153 ? 1.476 -2.756 -3.783 1.00 92.56 153 LEU A O 1
ATOM 1272 N N . PHE A 1 154 ? 3.709 -2.430 -3.748 1.00 93.25 154 PHE A N 1
ATOM 1273 C CA . PHE A 1 154 ? 3.994 -3.209 -2.548 1.00 93.25 154 PHE A CA 1
ATOM 1274 C C . PHE A 1 154 ? 3.162 -2.734 -1.357 1.00 93.25 154 PHE A C 1
ATOM 1276 O O . PHE A 1 154 ? 2.437 -3.524 -0.750 1.00 93.25 154 PHE A O 1
ATOM 1283 N N . VAL A 1 155 ? 3.234 -1.440 -1.030 1.00 91.06 155 VAL A N 1
ATOM 1284 C CA . VAL A 1 155 ? 2.518 -0.869 0.122 1.00 91.06 155 VAL A CA 1
ATOM 1285 C C . VAL A 1 155 ? 1.007 -1.059 -0.021 1.00 91.06 155 VAL A C 1
ATOM 1287 O O . VAL A 1 155 ? 0.328 -1.398 0.954 1.00 91.06 155 VAL A O 1
ATOM 1290 N N . PHE A 1 156 ? 0.473 -0.878 -1.229 1.00 94.38 156 PHE A N 1
ATOM 1291 C CA . PHE A 1 15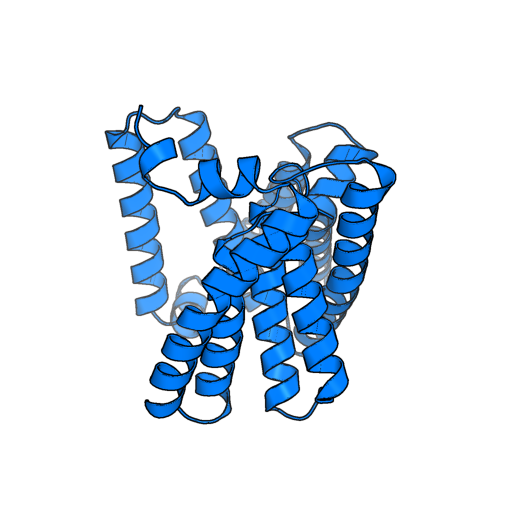6 ? -0.947 -1.060 -1.505 1.00 94.38 156 PHE A CA 1
ATOM 1292 C C . PHE A 1 156 ? -1.403 -2.511 -1.309 1.00 94.38 156 PHE A C 1
ATOM 1294 O O . PHE A 1 156 ? -2.403 -2.743 -0.620 1.00 94.38 156 PHE A O 1
ATOM 1301 N N . TYR A 1 157 ? -0.681 -3.488 -1.860 1.00 95.12 157 TYR A N 1
ATOM 1302 C CA . TYR A 1 157 ? -1.046 -4.897 -1.700 1.00 95.12 157 TYR A CA 1
ATOM 1303 C C . TYR A 1 157 ? -0.775 -5.423 -0.294 1.00 95.12 157 TYR A C 1
ATOM 1305 O O . TYR A 1 157 ? -1.577 -6.195 0.215 1.00 95.12 157 TYR A O 1
ATOM 1313 N N . LEU A 1 158 ? 0.243 -4.925 0.411 1.00 94.88 158 LEU A N 1
ATOM 1314 C CA . LEU A 1 158 ? 0.427 -5.236 1.830 1.00 94.88 158 LEU A CA 1
ATOM 1315 C C . LEU A 1 158 ? -0.774 -4.766 2.670 1.00 94.88 158 LEU A C 1
ATOM 1317 O O . LEU A 1 158 ? -1.236 -5.467 3.576 1.00 94.88 158 LEU A O 1
ATOM 1321 N N . PHE A 1 159 ? -1.317 -3.586 2.359 1.00 93.69 159 PHE A N 1
ATOM 1322 C CA . PHE A 1 159 ? -2.538 -3.097 2.993 1.00 93.69 159 PHE A CA 1
ATOM 1323 C C . PHE A 1 159 ? -3.766 -3.946 2.620 1.00 93.69 159 PHE A C 1
ATOM 1325 O O . PHE A 1 159 ? -4.589 -4.246 3.493 1.00 93.69 159 PHE A O 1
ATOM 1332 N N . CYS A 1 160 ? -3.883 -4.367 1.356 1.00 95.81 160 CYS A N 1
ATOM 1333 C CA . CYS A 1 160 ? -4.943 -5.273 0.907 1.00 95.81 160 CYS A CA 1
ATOM 1334 C C . CYS A 1 160 ? -4.869 -6.623 1.629 1.00 95.81 160 CYS A C 1
ATOM 1336 O O . CYS A 1 160 ? -5.880 -7.039 2.198 1.00 95.81 160 CYS A O 1
ATOM 1338 N N . ALA A 1 161 ? -3.683 -7.223 1.745 1.00 95.69 161 ALA A N 1
ATOM 1339 C CA . ALA A 1 161 ? -3.444 -8.455 2.487 1.00 95.69 161 ALA A CA 1
ATOM 1340 C C . ALA A 1 161 ? -3.976 -8.350 3.921 1.00 95.69 161 ALA A C 1
ATOM 1342 O O . ALA A 1 161 ? -4.740 -9.208 4.377 1.00 95.69 161 ALA A O 1
ATOM 1343 N N . MET A 1 162 ? -3.645 -7.262 4.631 1.00 95.12 162 MET A N 1
ATOM 1344 C CA . MET A 1 162 ? -4.138 -7.034 5.993 1.00 95.12 162 MET A CA 1
ATOM 1345 C C . MET A 1 162 ? -5.667 -6.896 6.041 1.00 95.12 162 MET A C 1
ATOM 1347 O O . MET A 1 162 ? -6.333 -7.491 6.896 1.00 95.12 162 MET A O 1
ATOM 1351 N N . LEU A 1 163 ? -6.240 -6.116 5.122 1.00 94.94 163 LEU A N 1
ATOM 1352 C CA . LEU A 1 163 ? -7.677 -5.861 5.054 1.00 94.94 163 LEU A CA 1
ATOM 1353 C C . LEU A 1 163 ? -8.475 -7.138 4.751 1.00 94.94 163 LEU A C 1
ATOM 1355 O O . LEU A 1 163 ? -9.466 -7.421 5.427 1.00 94.94 163 LEU A O 1
ATOM 1359 N N . LEU A 1 164 ? -8.043 -7.910 3.757 1.00 95.38 164 LEU A N 1
ATOM 1360 C CA . LEU A 1 164 ? -8.682 -9.152 3.328 1.00 95.38 164 LEU A CA 1
ATOM 1361 C C . LEU A 1 164 ? -8.559 -10.235 4.401 1.00 95.38 164 LEU A C 1
ATOM 1363 O O . LEU A 1 164 ? -9.550 -10.895 4.718 1.00 95.38 164 LEU A O 1
ATOM 1367 N N . SER A 1 165 ? -7.389 -10.341 5.037 1.00 95.31 165 SER A N 1
ATOM 1368 C CA . SER A 1 165 ? -7.166 -11.246 6.173 1.00 95.31 165 SER A CA 1
ATOM 1369 C C . SER A 1 165 ? -8.110 -10.941 7.324 1.00 95.31 165 SER A C 1
ATOM 1371 O O . SER A 1 165 ? -8.705 -11.849 7.907 1.00 95.31 165 SER A O 1
ATOM 1373 N N . LYS A 1 166 ? -8.309 -9.654 7.634 1.00 94.81 166 LYS A N 1
ATOM 1374 C CA . LYS A 1 166 ? -9.250 -9.239 8.675 1.00 94.81 166 LYS A CA 1
ATOM 1375 C C . LYS A 1 166 ? -10.658 -9.714 8.337 1.00 94.81 166 LYS A C 1
ATOM 1377 O O . LYS A 1 166 ? -11.309 -10.297 9.198 1.00 94.81 166 LYS A O 1
ATOM 1382 N N . GLU A 1 167 ? -11.134 -9.453 7.118 1.00 93.94 167 GLU A N 1
ATOM 1383 C CA . GLU A 1 167 ? -12.484 -9.843 6.691 1.00 93.94 167 GLU A CA 1
ATOM 1384 C C . GLU A 1 167 ? -12.664 -11.372 6.685 1.00 93.94 167 GLU A C 1
ATOM 1386 O O . GLU A 1 167 ? -13.732 -11.856 7.063 1.00 93.94 167 GLU A O 1
ATOM 1391 N N . TYR A 1 168 ? -11.616 -12.133 6.361 1.00 95.44 168 TYR A N 1
ATOM 1392 C CA . TYR A 1 168 ? -11.606 -13.590 6.488 1.00 95.44 168 TYR A CA 1
ATOM 1393 C C . TYR A 1 168 ? -11.722 -14.057 7.947 1.00 95.44 168 TYR A C 1
ATOM 1395 O O . TYR A 1 168 ? -12.639 -14.810 8.278 1.00 95.44 168 TYR A O 1
ATOM 1403 N N . PHE A 1 169 ? -10.869 -13.576 8.858 1.00 93.88 169 PHE A N 1
ATOM 1404 C CA . PHE A 1 169 ? -10.870 -14.054 10.250 1.00 93.88 169 PHE A CA 1
ATOM 1405 C C . PHE A 1 169 ? -12.127 -13.672 11.046 1.00 93.88 169 PHE A C 1
ATOM 1407 O O . PHE A 1 169 ? -12.482 -14.371 12.005 1.00 93.88 169 PHE A O 1
ATOM 1414 N N . ILE A 1 170 ? -12.822 -12.600 10.652 1.00 93.06 170 ILE A N 1
ATOM 1415 C CA . ILE A 1 170 ? -14.134 -12.227 11.214 1.00 93.06 170 ILE A CA 1
ATOM 1416 C C . ILE A 1 170 ? -15.316 -12.923 10.514 1.00 93.06 170 ILE A C 1
ATOM 1418 O O . ILE A 1 170 ? -16.462 -12.624 10.839 1.00 93.06 170 ILE A O 1
ATOM 1422 N N . GLY A 1 171 ? -15.062 -13.831 9.564 1.00 91.50 171 GLY A N 1
ATOM 1423 C CA . GLY A 1 171 ? -16.083 -14.655 8.908 1.00 91.50 171 GLY A CA 1
ATOM 1424 C C . GLY A 1 171 ? -16.882 -13.958 7.802 1.00 91.50 171 GLY A C 1
ATOM 1425 O O . GLY A 1 171 ? -17.940 -14.447 7.421 1.00 91.50 171 GLY A O 1
ATOM 1426 N N . ARG A 1 172 ? -16.410 -12.818 7.281 1.00 91.44 172 ARG A N 1
ATOM 1427 C CA . ARG A 1 172 ? -17.070 -12.073 6.189 1.00 91.44 172 ARG A CA 1
ATOM 1428 C C . ARG A 1 172 ? -16.568 -12.440 4.794 1.00 91.44 172 ARG A C 1
ATOM 1430 O O . ARG A 1 172 ? -17.154 -11.995 3.811 1.00 91.44 172 ARG A O 1
ATOM 1437 N N . LEU A 1 173 ? -15.493 -13.219 4.704 1.00 92.75 173 LEU A N 1
ATOM 1438 C CA . LEU A 1 173 ? -14.893 -13.674 3.453 1.00 92.75 173 LEU A CA 1
ATOM 1439 C C . LEU A 1 173 ? -14.850 -15.205 3.435 1.00 92.75 173 LEU A C 1
ATOM 1441 O O . LEU A 1 173 ? -14.443 -15.818 4.422 1.00 92.75 173 LEU A O 1
ATOM 1445 N N . SER A 1 174 ? -15.254 -15.829 2.326 1.00 94.50 174 SER A N 1
ATOM 1446 C CA . SER A 1 174 ? -15.173 -17.287 2.196 1.00 94.50 174 SER A CA 1
ATOM 1447 C C . SER A 1 174 ? -13.718 -17.743 2.045 1.00 94.50 174 SER A C 1
ATOM 1449 O O . SER A 1 174 ? -12.878 -17.023 1.504 1.00 94.50 174 SER A O 1
ATOM 1451 N N . LYS A 1 175 ? -13.419 -18.965 2.504 1.00 92.44 175 LYS A N 1
ATOM 1452 C CA . LYS A 1 175 ? -12.067 -19.544 2.457 1.00 92.44 175 LYS A CA 1
ATOM 1453 C C . LYS A 1 175 ? -11.505 -19.577 1.032 1.00 92.44 175 LYS A C 1
ATOM 1455 O O . LYS A 1 175 ? -10.381 -19.143 0.814 1.00 92.44 175 LYS A O 1
ATOM 1460 N N . LEU A 1 176 ? -12.294 -20.056 0.067 1.00 93.38 176 LEU A N 1
ATOM 1461 C CA . LEU A 1 176 ? -11.872 -20.154 -1.334 1.00 93.38 176 LEU A CA 1
ATOM 1462 C C . LEU A 1 176 ? -11.558 -18.776 -1.926 1.00 93.38 176 LEU A C 1
ATOM 1464 O O . LEU A 1 176 ? -10.520 -18.596 -2.554 1.00 93.38 176 LEU A O 1
ATOM 1468 N N . TYR A 1 177 ? -12.430 -17.797 -1.679 1.00 93.75 177 TYR A N 1
ATOM 1469 C CA . TYR A 1 177 ? -12.236 -16.446 -2.192 1.00 93.75 177 TYR A CA 1
ATOM 1470 C C . TYR A 1 177 ? -11.023 -15.767 -1.546 1.00 93.75 177 TYR A C 1
ATOM 1472 O O . TYR A 1 177 ? -10.261 -15.100 -2.235 1.00 93.75 177 TYR A O 1
ATOM 1480 N N . PHE A 1 178 ? -10.775 -15.999 -0.254 1.00 95.31 178 PHE A N 1
ATOM 1481 C CA . PHE A 1 178 ? -9.564 -15.518 0.410 1.00 95.31 178 PHE A CA 1
ATOM 1482 C C . PHE A 1 178 ? -8.288 -16.070 -0.240 1.00 95.31 178 PHE A C 1
ATOM 1484 O O . PHE A 1 178 ? -7.415 -15.289 -0.609 1.00 95.31 178 PHE A O 1
ATOM 1491 N N . PHE A 1 179 ? -8.194 -17.390 -0.438 1.00 93.50 179 PHE A N 1
ATOM 1492 C CA . PHE A 1 179 ? -7.022 -17.996 -1.081 1.00 93.50 179 PHE A CA 1
ATOM 1493 C C . PHE A 1 179 ? -6.814 -17.505 -2.513 1.00 93.50 179 PHE A C 1
ATOM 1495 O O . PHE A 1 179 ? -5.674 -17.278 -2.906 1.00 93.50 179 PHE A O 1
ATOM 1502 N N . LEU A 1 180 ? -7.896 -17.291 -3.265 1.00 95.44 180 LEU A N 1
ATOM 1503 C CA . LEU A 1 180 ? -7.822 -16.721 -4.608 1.00 95.44 180 LEU A CA 1
ATOM 1504 C C . LEU A 1 180 ? -7.222 -15.309 -4.593 1.00 95.44 180 LEU A C 1
ATOM 1506 O O . LEU A 1 180 ? -6.349 -15.013 -5.402 1.00 95.44 180 LEU A O 1
ATOM 1510 N N . LEU A 1 181 ? -7.642 -14.446 -3.663 1.00 94.94 181 LEU A N 1
ATOM 1511 C CA . LEU A 1 181 ? -7.101 -13.087 -3.569 1.00 94.94 181 LEU A CA 1
ATOM 1512 C C . LEU A 1 181 ? -5.625 -13.080 -3.155 1.00 94.94 181 LEU A C 1
ATOM 1514 O O . LEU A 1 181 ? -4.844 -12.333 -3.734 1.00 94.94 181 LEU A O 1
ATOM 1518 N N . ILE A 1 182 ? -5.222 -13.945 -2.218 1.00 94.50 182 ILE A N 1
ATOM 1519 C CA . ILE A 1 182 ? -3.806 -14.089 -1.846 1.00 94.50 182 ILE A CA 1
ATOM 1520 C C . ILE A 1 182 ? -2.979 -14.629 -3.022 1.00 94.50 182 ILE A C 1
ATOM 1522 O O . ILE A 1 182 ? -1.872 -14.154 -3.255 1.00 94.50 182 ILE A O 1
ATOM 1526 N N . ALA A 1 183 ? -3.509 -15.576 -3.801 1.00 93.06 183 ALA A N 1
ATOM 1527 C CA . ALA A 1 183 ? -2.832 -16.064 -5.002 1.00 93.06 183 ALA A CA 1
ATOM 1528 C C . ALA A 1 183 ? -2.623 -14.946 -6.038 1.00 93.06 183 ALA A C 1
ATOM 1530 O O . ALA A 1 183 ? -1.552 -14.864 -6.634 1.00 93.06 183 ALA A O 1
ATOM 1531 N N . ILE A 1 184 ? -3.604 -14.051 -6.203 1.00 95.62 184 ILE A N 1
ATOM 1532 C CA . ILE A 1 184 ? -3.475 -12.861 -7.057 1.00 95.62 184 ILE A CA 1
ATOM 1533 C C . ILE A 1 184 ? -2.367 -11.933 -6.541 1.00 95.62 184 ILE A C 1
ATOM 1535 O O . ILE A 1 184 ? -1.521 -11.512 -7.327 1.00 95.62 184 ILE A O 1
ATOM 1539 N N . GLU A 1 185 ? -2.317 -11.645 -5.237 1.00 94.62 185 GLU A N 1
ATOM 1540 C CA . GLU A 1 185 ? -1.249 -10.813 -4.656 1.00 94.62 185 GLU A CA 1
ATOM 1541 C C . GLU A 1 185 ? 0.145 -11.417 -4.872 1.00 94.62 185 GLU A C 1
ATOM 1543 O O . GLU A 1 185 ? 1.086 -10.696 -5.202 1.00 94.62 185 GLU A O 1
ATOM 1548 N N . MET A 1 186 ? 0.272 -12.740 -4.735 1.00 90.94 186 MET A N 1
ATOM 1549 C CA . MET A 1 186 ? 1.525 -13.459 -4.984 1.00 90.94 186 MET A CA 1
ATOM 1550 C C . MET A 1 186 ? 1.913 -13.436 -6.467 1.00 90.94 186 MET A C 1
ATOM 1552 O O . MET A 1 186 ? 3.088 -13.264 -6.783 1.00 90.94 186 MET A O 1
ATOM 1556 N N . PHE A 1 187 ? 0.942 -13.551 -7.377 1.00 91.81 187 PHE A N 1
ATOM 1557 C CA . PHE A 1 187 ? 1.176 -13.387 -8.812 1.00 91.81 187 PHE A CA 1
ATOM 1558 C C . PHE A 1 187 ? 1.689 -11.979 -9.142 1.00 91.81 187 PHE A C 1
ATOM 1560 O O . PHE A 1 187 ? 2.659 -11.833 -9.879 1.00 91.81 187 PHE A O 1
ATOM 1567 N N . ILE A 1 188 ? 1.092 -10.938 -8.558 1.00 93.62 188 ILE A N 1
ATOM 1568 C CA . ILE A 1 188 ? 1.544 -9.555 -8.759 1.00 93.62 188 ILE A CA 1
ATOM 1569 C C . ILE A 1 188 ? 2.947 -9.341 -8.195 1.00 93.62 188 ILE A C 1
ATOM 1571 O O . ILE A 1 188 ? 3.778 -8.736 -8.868 1.00 93.62 188 ILE A O 1
ATOM 1575 N N . ALA A 1 189 ? 3.221 -9.848 -6.988 1.00 91.44 189 ALA A N 1
ATOM 1576 C CA . ALA A 1 189 ? 4.556 -9.805 -6.396 1.00 91.44 189 ALA A CA 1
ATOM 1577 C C . ALA A 1 189 ? 5.600 -10.446 -7.313 1.00 91.44 189 ALA A C 1
ATOM 1579 O O . ALA A 1 189 ? 6.711 -9.940 -7.427 1.00 91.44 189 ALA A O 1
ATOM 1580 N N . MET A 1 190 ? 5.228 -11.534 -7.982 1.00 87.81 190 MET A N 1
ATOM 1581 C CA . MET A 1 190 ? 6.098 -12.216 -8.922 1.00 87.81 190 MET A CA 1
ATOM 1582 C C . MET A 1 190 ? 6.352 -11.406 -10.182 1.00 87.81 190 MET A C 1
ATOM 1584 O O . MET A 1 190 ? 7.505 -11.167 -10.524 1.00 87.81 190 MET A O 1
ATOM 1588 N N . VAL A 1 191 ? 5.286 -10.955 -10.832 1.00 89.62 191 VAL A N 1
ATOM 1589 C CA . VAL A 1 191 ? 5.357 -10.182 -12.073 1.00 89.62 191 VAL A CA 1
ATOM 1590 C C . VAL A 1 191 ? 6.157 -8.887 -11.883 1.00 89.62 191 VAL A C 1
ATOM 1592 O O . VAL A 1 191 ? 6.991 -8.554 -12.720 1.00 89.62 191 VAL A O 1
ATOM 1595 N N . ALA A 1 192 ? 5.945 -8.185 -10.767 1.00 89.88 192 ALA A N 1
ATOM 1596 C CA . ALA A 1 192 ? 6.656 -6.951 -10.423 1.00 89.88 192 ALA A CA 1
ATOM 1597 C C . ALA A 1 192 ? 7.993 -7.184 -9.679 1.00 89.88 192 ALA A C 1
ATOM 1599 O O . ALA A 1 192 ? 8.590 -6.230 -9.182 1.00 89.88 192 ALA A O 1
ATOM 1600 N N . GLU A 1 193 ? 8.437 -8.442 -9.559 1.00 86.12 193 GLU A N 1
ATOM 1601 C CA . GLU A 1 193 ? 9.679 -8.873 -8.891 1.00 86.12 193 GLU A CA 1
ATOM 1602 C C . GLU A 1 193 ? 9.866 -8.363 -7.445 1.00 86.12 193 GLU A C 1
ATOM 1604 O O . GLU A 1 193 ? 10.979 -8.195 -6.938 1.00 86.12 193 GLU A O 1
ATOM 1609 N N . ILE A 1 194 ? 8.766 -8.176 -6.714 1.00 88.44 194 ILE A N 1
ATOM 1610 C CA . ILE A 1 194 ? 8.770 -7.653 -5.346 1.00 88.44 194 ILE A CA 1
ATOM 1611 C C . ILE A 1 194 ? 9.065 -8.785 -4.352 1.00 88.44 194 ILE A C 1
ATOM 1613 O O . ILE A 1 194 ? 8.183 -9.305 -3.666 1.00 88.44 194 ILE A O 1
ATOM 1617 N N . LYS A 1 195 ? 10.342 -9.149 -4.214 1.00 83.75 195 LYS A N 1
ATOM 1618 C CA . LYS A 1 195 ? 10.790 -10.270 -3.356 1.00 83.75 195 LYS A CA 1
ATOM 1619 C C . LYS A 1 195 ? 10.342 -10.153 -1.896 1.00 83.75 195 LYS A C 1
ATOM 1621 O O . LYS A 1 195 ? 10.031 -11.145 -1.242 1.00 83.75 195 LYS A O 1
ATOM 1626 N N . ILE A 1 196 ? 10.269 -8.932 -1.371 1.00 86.12 196 ILE A N 1
ATOM 1627 C CA . ILE A 1 196 ? 9.851 -8.701 0.016 1.00 86.12 196 ILE A CA 1
ATOM 1628 C C . ILE A 1 196 ? 8.369 -9.051 0.255 1.00 86.12 196 ILE A C 1
ATOM 1630 O O . ILE A 1 196 ? 7.990 -9.375 1.386 1.00 86.12 196 ILE A O 1
ATOM 1634 N N . MET A 1 197 ? 7.520 -9.051 -0.783 1.00 89.62 197 MET A N 1
ATOM 1635 C CA . MET A 1 197 ? 6.098 -9.406 -0.657 1.00 89.62 197 MET A CA 1
ATOM 1636 C C . MET A 1 197 ? 5.884 -10.859 -0.259 1.00 89.62 197 MET A C 1
ATOM 1638 O O . MET A 1 197 ? 4.997 -11.137 0.548 1.00 89.62 197 MET A O 1
ATOM 1642 N N . TYR A 1 198 ? 6.737 -11.770 -0.727 1.00 85.25 198 TYR A N 1
ATOM 1643 C CA . TYR A 1 198 ? 6.617 -13.187 -0.391 1.00 85.25 198 TYR A CA 1
ATOM 1644 C C . TYR A 1 198 ? 6.763 -13.464 1.110 1.00 85.25 198 TYR A C 1
ATOM 1646 O O . TYR A 1 198 ? 6.183 -14.416 1.627 1.00 85.25 198 TYR A O 1
ATOM 1654 N N . PHE A 1 199 ? 7.500 -12.608 1.822 1.00 85.81 199 PHE A N 1
ATOM 1655 C CA . PHE A 1 199 ? 7.653 -12.691 3.273 1.00 85.81 199 PHE A CA 1
ATOM 1656 C C . PHE A 1 199 ? 6.602 -11.868 4.014 1.00 85.81 199 PHE A C 1
ATOM 1658 O O . PHE A 1 199 ? 6.031 -12.302 5.017 1.00 85.81 199 PHE A O 1
ATOM 1665 N N . THR A 1 200 ? 6.328 -10.667 3.517 1.00 89.38 200 THR A N 1
ATOM 1666 C CA . THR A 1 200 ? 5.462 -9.714 4.210 1.00 89.38 200 THR A CA 1
ATOM 1667 C C . THR A 1 200 ? 3.978 -10.048 4.095 1.00 89.38 200 THR A C 1
ATOM 1669 O O . THR A 1 200 ? 3.263 -9.774 5.055 1.00 89.38 200 THR A O 1
ATOM 1672 N N . ILE A 1 201 ? 3.507 -10.700 3.023 1.00 91.25 201 ILE A N 1
ATOM 1673 C CA . ILE A 1 201 ? 2.110 -11.165 2.921 1.00 91.25 201 ILE A CA 1
ATOM 1674 C C . ILE A 1 201 ? 1.798 -12.207 4.015 1.00 91.25 201 ILE A C 1
ATOM 1676 O O . ILE A 1 201 ? 0.888 -11.958 4.812 1.00 91.25 201 ILE A O 1
ATOM 1680 N N . PRO A 1 202 ? 2.548 -13.323 4.161 1.00 89.31 202 PRO A N 1
ATOM 1681 C CA . PRO A 1 202 ? 2.344 -14.259 5.269 1.00 89.31 202 PRO A CA 1
ATOM 1682 C C . PRO A 1 202 ? 2.431 -13.601 6.650 1.00 89.31 202 PRO A C 1
ATOM 1684 O O . PRO A 1 202 ? 1.605 -13.884 7.522 1.00 89.31 202 PRO A O 1
ATOM 1687 N N . LEU A 1 203 ? 3.391 -12.689 6.849 1.00 89.44 203 LEU A N 1
ATOM 1688 C CA . LEU A 1 203 ? 3.519 -11.943 8.104 1.00 89.44 203 LEU A CA 1
ATOM 1689 C C . LEU A 1 203 ? 2.320 -11.028 8.358 1.00 89.44 203 LEU A C 1
ATOM 1691 O O . LEU A 1 203 ? 1.858 -10.955 9.493 1.00 89.44 203 LEU A O 1
ATOM 1695 N N . ALA A 1 204 ? 1.782 -10.367 7.334 1.00 92.50 204 ALA A N 1
ATOM 1696 C CA . ALA A 1 204 ? 0.596 -9.525 7.444 1.00 92.50 204 ALA A CA 1
ATOM 1697 C C . ALA A 1 204 ? -0.645 -10.351 7.802 1.00 92.50 204 ALA A C 1
ATOM 1699 O O . ALA A 1 204 ? -1.383 -9.981 8.719 1.00 92.50 204 ALA A O 1
ATOM 1700 N N . ILE A 1 205 ? -0.840 -11.502 7.149 1.00 92.12 205 ILE A N 1
ATOM 1701 C CA . ILE A 1 205 ? -1.914 -12.448 7.485 1.00 92.12 205 ILE A CA 1
ATOM 1702 C C . ILE A 1 205 ? -1.776 -12.886 8.949 1.00 92.12 205 ILE A C 1
ATOM 1704 O O . ILE A 1 205 ? -2.745 -12.835 9.712 1.00 92.12 205 ILE A O 1
ATOM 1708 N N . TYR A 1 206 ? -0.567 -13.270 9.370 1.00 89.31 206 TYR A N 1
ATOM 1709 C CA . TYR A 1 206 ? -0.310 -13.703 10.740 1.00 89.31 206 TYR A CA 1
ATOM 1710 C C . TYR A 1 206 ? -0.508 -12.580 11.764 1.00 89.31 206 TYR A C 1
ATOM 1712 O O . TYR A 1 206 ? -1.149 -12.793 12.792 1.00 89.31 206 TYR A O 1
ATOM 1720 N N . ALA A 1 207 ? -0.031 -11.368 11.483 1.00 90.00 207 ALA A N 1
ATOM 1721 C CA . ALA A 1 207 ? -0.238 -10.210 12.345 1.00 90.00 207 ALA A CA 1
ATOM 1722 C C . ALA A 1 207 ? -1.736 -9.972 12.575 1.00 90.00 207 ALA A C 1
ATOM 1724 O O . ALA A 1 207 ? -2.186 -9.854 13.716 1.00 90.00 207 ALA A O 1
ATOM 1725 N N . VAL A 1 208 ? -2.538 -9.994 11.509 1.00 92.62 208 VAL A N 1
ATOM 1726 C CA . VAL A 1 208 ? -3.991 -9.825 11.621 1.00 92.62 208 VAL A CA 1
ATOM 1727 C C . VAL A 1 208 ? -4.643 -10.994 12.362 1.00 92.62 208 VAL A C 1
ATOM 1729 O O . VAL A 1 208 ? -5.561 -10.771 13.155 1.00 92.62 208 VAL A O 1
ATOM 1732 N N . TYR A 1 209 ? -4.161 -12.225 12.182 1.00 90.31 209 TYR A N 1
ATOM 1733 C CA . TYR A 1 209 ? -4.604 -13.373 12.977 1.00 90.31 209 TYR A CA 1
ATOM 1734 C C . TYR A 1 209 ? -4.370 -13.144 14.478 1.00 90.31 209 TYR A C 1
ATOM 1736 O O . TYR A 1 209 ? -5.282 -13.340 15.284 1.00 90.31 209 TYR A O 1
ATOM 1744 N N . VAL A 1 210 ? -3.177 -12.677 14.861 1.00 89.56 210 VAL A N 1
ATOM 1745 C CA . VAL A 1 210 ? -2.833 -12.375 16.259 1.00 89.56 210 VAL A CA 1
ATOM 1746 C C . VAL A 1 210 ? -3.764 -11.307 16.834 1.00 89.56 210 VAL A C 1
ATOM 1748 O O . VAL A 1 210 ? -4.268 -11.485 17.942 1.00 89.56 210 VAL A O 1
ATOM 1751 N N . PHE A 1 211 ? -4.049 -10.245 16.072 1.00 87.88 211 PHE A N 1
ATOM 1752 C CA . PHE A 1 211 ? -4.942 -9.165 16.507 1.00 87.88 211 PHE A CA 1
ATOM 1753 C C . PHE A 1 211 ? -6.424 -9.554 16.568 1.00 87.88 211 PHE A C 1
ATOM 1755 O O . PHE A 1 211 ? -7.182 -8.932 17.309 1.00 87.88 211 PHE A O 1
ATOM 1762 N N . THR A 1 212 ? -6.866 -10.541 15.784 1.00 88.12 212 THR A N 1
ATOM 1763 C CA . THR A 1 212 ? -8.291 -10.916 15.693 1.00 88.12 212 THR A CA 1
ATOM 1764 C C . THR A 1 212 ? -8.662 -12.159 16.492 1.00 88.12 212 THR A C 1
ATOM 1766 O O . THR A 1 212 ? -9.827 -12.309 16.861 1.00 88.12 212 THR A O 1
ATOM 1769 N N . LYS A 1 213 ? -7.713 -13.067 16.737 1.00 84.38 213 LYS A N 1
ATOM 1770 C CA . LYS A 1 213 ? -7.947 -14.342 17.424 1.00 84.38 213 LYS A CA 1
ATOM 1771 C C . LYS A 1 213 ? -7.104 -14.447 18.689 1.00 84.38 213 LYS A C 1
ATOM 1773 O O . LYS A 1 213 ? -7.597 -14.147 19.772 1.00 84.38 213 LYS A O 1
ATOM 1778 N N . LYS A 1 214 ? -5.863 -14.925 18.570 1.00 82.31 214 LYS A N 1
ATOM 1779 C CA . LYS A 1 214 ? -4.927 -15.090 19.689 1.00 82.31 214 LYS A CA 1
ATOM 1780 C C . LYS A 1 214 ? -3.518 -15.344 19.169 1.00 82.31 214 LYS A C 1
ATOM 1782 O O . LYS A 1 214 ? -3.333 -16.048 18.180 1.00 82.31 214 LYS A O 1
ATOM 1787 N N . PHE A 1 215 ? -2.518 -14.848 19.886 1.00 84.62 215 PHE A N 1
ATOM 1788 C CA . PHE A 1 215 ? -1.124 -15.209 19.652 1.00 84.62 215 PHE A CA 1
ATOM 1789 C C . PHE A 1 215 ? -0.844 -16.690 19.963 1.00 84.62 215 PHE A C 1
ATOM 1791 O O . PHE A 1 215 ? -1.353 -17.234 20.945 1.00 84.62 215 PHE A O 1
ATOM 1798 N N . SER A 1 216 ? -0.007 -17.340 19.150 1.00 78.38 216 SER A N 1
ATOM 1799 C CA . SER A 1 216 ? 0.476 -18.700 19.413 1.00 78.38 216 SER A CA 1
ATOM 1800 C C . SER A 1 216 ? 1.876 -18.897 18.843 1.00 78.38 216 SER A C 1
ATOM 1802 O O . SER A 1 216 ? 2.093 -18.748 17.643 1.00 78.38 216 SER A O 1
ATOM 1804 N N . VAL A 1 217 ? 2.815 -19.314 19.697 1.00 78.19 217 VAL A N 1
ATOM 1805 C CA . VAL A 1 217 ? 4.214 -19.585 19.317 1.00 78.19 217 VAL A CA 1
ATOM 1806 C C . VAL A 1 217 ? 4.315 -20.707 18.277 1.00 78.19 217 VAL A C 1
ATOM 1808 O O . VAL A 1 217 ? 5.194 -20.679 17.421 1.00 78.19 217 VAL A O 1
ATOM 1811 N N . LYS A 1 218 ? 3.364 -21.654 18.267 1.00 80.12 218 LYS A N 1
ATOM 1812 C CA . LYS A 1 218 ? 3.313 -22.722 17.254 1.00 80.12 218 LYS A CA 1
ATOM 1813 C C . LYS A 1 218 ? 3.175 -22.165 15.835 1.00 80.12 218 LYS A C 1
ATOM 1815 O O . LYS A 1 218 ? 3.725 -22.738 14.903 1.00 80.12 218 LYS A O 1
ATOM 1820 N N . HIS A 1 219 ? 2.483 -21.036 15.667 1.00 78.62 219 HIS A N 1
ATOM 1821 C CA . HIS A 1 219 ? 2.357 -20.400 14.357 1.00 78.62 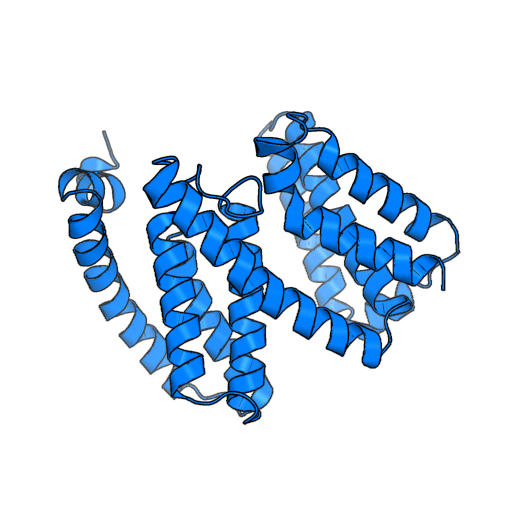219 HIS A CA 1
ATOM 1822 C C . HIS A 1 219 ? 3.671 -19.782 13.892 1.00 78.62 219 HIS A C 1
ATOM 1824 O O . HIS A 1 219 ? 3.933 -19.823 12.701 1.00 78.62 219 HIS A O 1
ATOM 1830 N N . ILE A 1 220 ? 4.520 -19.287 14.801 1.00 78.75 220 ILE A N 1
ATOM 1831 C CA . ILE A 1 220 ? 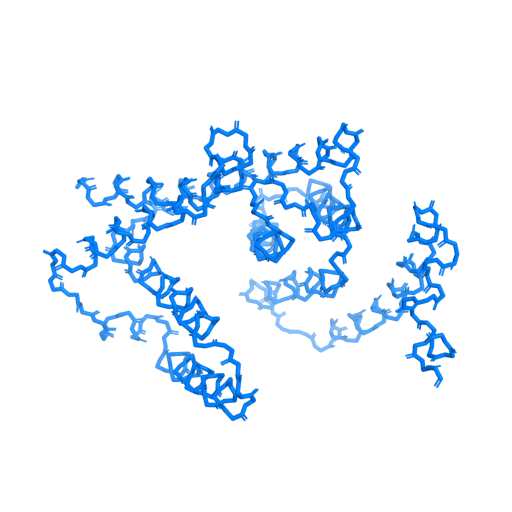5.861 -18.798 14.444 1.00 78.75 220 ILE A CA 1
ATOM 1832 C C . ILE A 1 220 ? 6.692 -19.942 13.861 1.00 78.75 220 ILE A C 1
ATOM 1834 O O . ILE A 1 220 ? 7.285 -19.774 12.803 1.00 78.75 220 ILE A O 1
ATOM 1838 N N . LEU A 1 221 ? 6.672 -21.121 14.491 1.00 79.88 221 LEU A N 1
ATOM 1839 C CA . LEU A 1 221 ? 7.380 -22.300 13.981 1.00 79.88 221 LEU A CA 1
ATOM 1840 C C . LEU A 1 221 ? 6.875 -22.717 12.587 1.00 79.88 221 LEU A C 1
ATOM 1842 O O . LEU A 1 221 ? 7.675 -22.975 11.692 1.00 79.88 221 LEU A O 1
ATOM 1846 N N . ILE A 1 222 ? 5.554 -22.727 12.382 1.00 81.00 222 ILE A N 1
ATOM 1847 C CA . ILE A 1 222 ? 4.949 -23.006 11.068 1.00 81.00 222 ILE A CA 1
ATOM 1848 C C . ILE A 1 222 ? 5.379 -21.961 10.033 1.00 81.00 222 ILE A C 1
ATOM 1850 O O . ILE A 1 222 ? 5.643 -22.314 8.891 1.00 81.00 222 ILE A O 1
ATOM 1854 N N . LEU A 1 223 ? 5.474 -20.691 10.424 1.00 80.81 223 LEU A N 1
ATOM 1855 C CA . LEU A 1 223 ? 5.859 -19.590 9.542 1.00 80.81 223 LEU A CA 1
ATOM 1856 C C . LEU A 1 223 ? 7.343 -19.692 9.144 1.00 80.81 223 LEU A C 1
ATOM 1858 O O . LEU A 1 223 ? 7.672 -19.509 7.976 1.00 80.81 223 LEU A O 1
ATOM 1862 N N . VAL A 1 224 ? 8.218 -20.091 10.074 1.00 83.00 224 VAL A N 1
ATOM 1863 C CA . VAL A 1 224 ? 9.631 -20.407 9.791 1.00 83.00 224 VAL A CA 1
ATOM 1864 C C . VAL A 1 224 ? 9.749 -21.568 8.801 1.00 83.00 224 VAL A C 1
ATOM 1866 O O . VAL A 1 224 ? 10.460 -21.450 7.805 1.00 83.00 224 VAL A O 1
ATOM 1869 N N . LEU A 1 225 ? 9.019 -22.665 9.029 1.00 80.50 225 LEU A N 1
ATOM 1870 C CA . LEU A 1 225 ? 8.998 -23.802 8.102 1.00 80.50 225 LEU A CA 1
ATOM 1871 C C . LEU A 1 225 ? 8.442 -23.399 6.731 1.00 80.50 225 LEU A C 1
ATOM 1873 O O . LEU A 1 225 ? 9.019 -23.750 5.707 1.00 80.50 225 LEU A O 1
ATOM 1877 N N . ALA A 1 226 ? 7.363 -22.617 6.697 1.00 78.75 226 ALA A N 1
ATOM 1878 C CA . ALA A 1 226 ? 6.786 -22.115 5.456 1.00 78.75 226 ALA A CA 1
ATOM 1879 C C . ALA A 1 226 ? 7.795 -21.268 4.669 1.00 78.75 226 ALA A C 1
ATOM 1881 O O . ALA A 1 226 ? 7.907 -21.445 3.460 1.00 78.75 226 ALA A O 1
ATOM 1882 N N . PHE A 1 227 ? 8.576 -20.412 5.334 1.00 81.25 227 PHE A N 1
ATOM 1883 C CA . PHE A 1 227 ? 9.632 -19.645 4.671 1.00 81.25 227 PHE A CA 1
ATOM 1884 C C . PHE A 1 227 ? 10.763 -20.507 4.126 1.00 81.25 227 PHE A C 1
ATOM 1886 O O . PHE A 1 227 ? 11.249 -20.226 3.031 1.00 81.25 227 PHE A O 1
ATOM 1893 N N . PHE A 1 228 ? 11.128 -21.578 4.830 1.00 81.12 228 PHE A N 1
ATOM 1894 C CA . PHE A 1 228 ? 12.123 -22.528 4.339 1.00 81.12 228 PHE A CA 1
ATOM 1895 C C . PHE A 1 228 ? 11.703 -23.165 3.003 1.00 81.12 228 PHE A C 1
ATOM 1897 O O . PHE A 1 228 ? 12.529 -23.295 2.106 1.00 81.12 228 PHE A O 1
ATOM 1904 N N . PHE A 1 229 ? 10.417 -23.490 2.827 1.00 80.06 229 PHE A N 1
ATOM 1905 C CA . PHE A 1 229 ? 9.889 -24.027 1.562 1.00 80.06 229 PHE A CA 1
ATOM 1906 C C . PHE A 1 229 ? 9.568 -22.953 0.513 1.00 80.06 229 PHE A C 1
ATOM 1908 O O . PHE A 1 229 ? 9.606 -23.223 -0.692 1.00 80.06 229 PHE A O 1
ATOM 1915 N N . LEU A 1 230 ? 9.259 -21.731 0.947 1.00 80.50 230 LEU A N 1
ATOM 1916 C CA . LEU A 1 230 ? 8.891 -20.635 0.056 1.00 80.50 230 LEU A CA 1
ATOM 1917 C C . LEU A 1 230 ? 10.076 -20.176 -0.801 1.00 80.50 230 LEU A C 1
ATOM 1919 O O . LEU A 1 230 ? 9.883 -19.899 -1.981 1.00 80.50 230 LEU A O 1
ATOM 1923 N N . VAL A 1 231 ? 11.293 -20.139 -0.247 1.00 77.75 231 VAL A N 1
ATOM 1924 C CA . VAL A 1 231 ? 12.487 -19.685 -0.983 1.00 77.75 231 VAL A CA 1
ATOM 1925 C C . VAL A 1 231 ? 12.818 -20.589 -2.185 1.00 77.75 231 VAL A C 1
ATOM 1927 O O . VAL A 1 231 ? 12.922 -20.052 -3.290 1.00 77.75 231 VAL A O 1
ATOM 1930 N N . PRO A 1 232 ? 12.919 -21.929 -2.050 1.00 81.00 232 PRO A N 1
ATOM 1931 C CA . PRO A 1 232 ? 13.097 -22.820 -3.197 1.00 81.00 232 PRO A CA 1
ATOM 1932 C C . PRO A 1 232 ? 11.959 -22.709 -4.212 1.00 81.00 232 PRO A C 1
ATOM 1934 O O . PRO A 1 232 ? 12.214 -22.612 -5.407 1.00 81.00 232 PRO A O 1
ATOM 1937 N N . THR A 1 233 ? 10.709 -22.654 -3.739 1.00 80.19 233 THR A N 1
ATOM 1938 C CA . THR A 1 233 ? 9.535 -22.540 -4.619 1.00 80.19 233 THR A CA 1
ATOM 1939 C C . THR A 1 233 ? 9.595 -21.262 -5.453 1.00 80.19 233 THR A C 1
ATOM 1941 O O . THR A 1 233 ? 9.386 -21.297 -6.662 1.00 80.19 233 THR A O 1
ATOM 1944 N N . MET A 1 234 ? 9.938 -20.136 -4.825 1.00 78.81 234 MET A N 1
ATOM 1945 C CA . MET A 1 234 ? 10.129 -18.860 -5.505 1.00 78.81 234 MET A CA 1
ATOM 1946 C C . MET A 1 234 ? 11.250 -18.948 -6.548 1.00 78.81 234 MET A C 1
ATOM 1948 O O . MET A 1 234 ? 11.023 -18.536 -7.681 1.00 78.81 234 MET A O 1
ATOM 1952 N N . LYS A 1 235 ? 12.419 -19.519 -6.210 1.00 78.38 235 LYS A N 1
ATOM 1953 C CA . LYS A 1 235 ? 13.524 -19.705 -7.170 1.00 78.38 235 LYS A CA 1
ATOM 1954 C C . LYS A 1 235 ? 13.080 -20.520 -8.391 1.00 78.38 235 LYS A C 1
ATOM 1956 O O . LYS A 1 235 ? 13.299 -20.083 -9.518 1.00 78.38 235 LYS A O 1
ATOM 1961 N N . SER A 1 236 ? 12.407 -21.654 -8.182 1.00 80.31 236 SER A N 1
ATOM 1962 C CA . SER A 1 236 ? 11.924 -22.505 -9.279 1.00 80.31 236 SER A CA 1
ATOM 1963 C C . SER A 1 236 ? 10.930 -21.775 -10.181 1.00 80.31 236 SER A C 1
ATOM 1965 O O . SER A 1 236 ? 11.015 -21.856 -11.401 1.00 80.31 236 SER A O 1
ATOM 1967 N N . VAL A 1 237 ? 9.990 -21.038 -9.592 1.00 78.50 237 VAL A N 1
ATOM 1968 C CA . VAL A 1 237 ? 8.942 -20.342 -10.347 1.00 78.50 237 VAL A CA 1
ATOM 1969 C C . VAL A 1 237 ? 9.514 -19.117 -11.078 1.00 78.50 237 VAL A C 1
ATOM 1971 O O . VAL A 1 237 ? 9.162 -18.883 -12.232 1.00 78.50 237 VAL A O 1
ATOM 1974 N N . MET A 1 238 ? 10.463 -18.387 -10.481 1.00 75.38 238 MET A N 1
ATOM 1975 C CA . MET A 1 238 ? 11.194 -17.315 -11.171 1.00 75.38 238 MET A CA 1
ATOM 1976 C C . MET A 1 238 ? 12.047 -17.848 -12.326 1.00 75.38 238 MET A C 1
ATOM 1978 O O . MET A 1 238 ? 12.066 -17.220 -13.380 1.00 75.38 238 MET A O 1
ATOM 1982 N N . SER A 1 239 ? 12.679 -19.015 -12.173 1.00 78.75 239 SER A N 1
ATOM 1983 C CA . SER A 1 239 ? 13.425 -19.669 -13.259 1.00 78.75 239 SER A CA 1
ATOM 1984 C C . SER A 1 239 ? 12.521 -19.963 -14.461 1.00 78.75 239 SER A C 1
ATOM 1986 O O . SER A 1 239 ? 12.888 -19.682 -15.598 1.00 78.75 239 SER A O 1
ATOM 1988 N N . LEU A 1 240 ? 11.285 -20.415 -14.221 1.00 80.00 240 LEU A N 1
ATOM 1989 C CA . LEU A 1 240 ? 10.313 -20.644 -15.295 1.00 80.00 240 LEU A CA 1
ATOM 1990 C C . LEU A 1 240 ? 9.899 -19.360 -16.033 1.00 80.00 240 LEU A C 1
ATOM 1992 O O . LEU A 1 240 ? 9.560 -19.430 -17.211 1.00 80.00 240 LEU A O 1
ATOM 1996 N N . MET A 1 241 ? 9.887 -18.206 -15.357 1.00 74.94 241 MET A N 1
ATOM 1997 C CA . MET A 1 241 ? 9.448 -16.938 -15.956 1.00 74.94 241 MET A CA 1
ATOM 1998 C C . MET A 1 241 ? 10.575 -16.121 -16.590 1.00 74.94 241 MET A C 1
ATOM 2000 O O . MET A 1 241 ? 10.342 -15.481 -17.614 1.00 74.94 241 MET A O 1
ATOM 2004 N N . TYR A 1 242 ? 11.768 -16.136 -15.998 1.00 76.94 242 TYR A N 1
ATOM 2005 C CA . TYR A 1 242 ? 12.886 -15.266 -16.378 1.00 76.94 242 TYR A CA 1
ATOM 2006 C C . TYR A 1 242 ? 14.138 -16.033 -16.832 1.00 76.94 242 TYR A C 1
ATOM 2008 O O . TYR A 1 242 ? 15.081 -15.419 -17.323 1.00 76.94 242 TYR A O 1
ATOM 2016 N N . GLY A 1 243 ? 14.147 -17.364 -16.707 1.00 78.69 243 GLY A N 1
ATOM 2017 C CA . GLY A 1 243 ? 15.291 -18.224 -17.009 1.00 78.69 243 GLY A CA 1
ATOM 2018 C C . GLY A 1 243 ? 16.228 -18.444 -15.815 1.00 78.69 243 GLY A C 1
ATOM 2019 O O . GLY A 1 243 ? 16.259 -17.666 -14.859 1.00 78.69 243 GLY A O 1
ATOM 2020 N N . GLU A 1 244 ? 17.018 -19.521 -15.874 1.00 76.69 244 GLU A N 1
ATOM 2021 C CA . GLU A 1 244 ? 17.960 -19.905 -14.807 1.00 76.69 244 GLU A CA 1
ATOM 2022 C C . GLU A 1 244 ? 19.088 -18.884 -14.608 1.00 76.69 244 GLU A C 1
ATOM 2024 O O . GLU A 1 244 ? 19.496 -18.621 -13.479 1.00 76.69 244 GLU A O 1
ATOM 2029 N N . GLU A 1 245 ? 19.546 -18.243 -15.684 1.00 72.12 245 GLU A N 1
ATOM 2030 C CA . GLU A 1 245 ? 20.632 -17.255 -15.653 1.00 72.12 245 GLU A CA 1
ATOM 2031 C C . GLU A 1 245 ? 20.268 -16.009 -14.818 1.00 72.12 245 GLU A C 1
ATOM 2033 O O . GLU A 1 245 ? 21.077 -15.498 -14.035 1.00 72.12 245 GLU A O 1
ATOM 2038 N N . TYR A 1 246 ? 19.006 -15.570 -14.890 1.00 72.19 246 TYR A N 1
ATOM 2039 C CA . TYR A 1 246 ? 18.485 -14.492 -14.047 1.00 72.19 246 TYR A CA 1
ATOM 2040 C C . TYR A 1 246 ? 18.420 -14.911 -12.567 1.00 72.19 246 TYR A C 1
ATOM 2042 O O . TYR A 1 246 ? 18.751 -14.133 -11.671 1.00 72.19 246 TYR A O 1
ATOM 2050 N N . VAL A 1 247 ? 18.010 -16.150 -12.280 1.00 70.88 247 VAL A N 1
ATOM 2051 C CA . VAL A 1 247 ? 17.913 -16.646 -10.897 1.00 70.88 247 VAL A CA 1
ATOM 2052 C C . VAL A 1 247 ? 19.295 -16.765 -10.256 1.00 70.88 247 VAL A C 1
ATOM 2054 O O . VAL A 1 247 ? 19.466 -16.320 -9.118 1.00 70.88 247 VAL A O 1
ATOM 2057 N N . ASN A 1 248 ? 20.280 -17.291 -10.980 1.00 73.94 248 ASN A N 1
ATOM 2058 C CA . ASN A 1 248 ? 21.634 -17.483 -10.458 1.00 73.94 248 ASN A CA 1
ATOM 2059 C C . ASN A 1 248 ? 22.314 -16.133 -10.174 1.00 73.94 248 ASN A C 1
ATOM 2061 O O . ASN A 1 248 ? 22.823 -15.923 -9.076 1.00 73.94 248 ASN A O 1
ATOM 2065 N N . SER A 1 249 ? 22.203 -15.161 -11.087 1.00 68.88 249 SER A N 1
ATOM 2066 C CA . SER A 1 249 ? 22.731 -13.797 -10.879 1.00 68.88 249 SER A CA 1
ATOM 2067 C C . SER A 1 249 ? 22.061 -13.034 -9.728 1.00 68.88 249 SER A C 1
ATOM 2069 O O . SER A 1 249 ? 22.651 -12.133 -9.135 1.00 68.88 249 SER A O 1
ATOM 2071 N N . THR A 1 250 ? 20.827 -13.400 -9.384 1.00 67.06 250 THR A N 1
ATOM 2072 C CA . THR A 1 250 ? 20.037 -12.717 -8.358 1.00 67.06 250 THR A CA 1
ATOM 2073 C C . THR A 1 250 ? 20.193 -13.320 -6.962 1.00 67.06 250 THR A C 1
ATOM 2075 O O . THR A 1 250 ? 20.021 -12.613 -5.964 1.00 67.06 250 THR A O 1
ATOM 2078 N N . PHE A 1 251 ? 20.437 -14.629 -6.869 1.00 67.38 251 PHE A N 1
ATOM 2079 C CA . PHE A 1 251 ? 20.370 -15.360 -5.605 1.00 67.38 251 PHE A CA 1
ATOM 2080 C C . PHE A 1 251 ? 21.635 -16.133 -5.231 1.00 67.38 251 PHE A C 1
ATOM 2082 O O . PHE A 1 251 ? 21.716 -16.550 -4.071 1.00 67.38 251 PHE A O 1
ATOM 2089 N N . ASP A 1 252 ? 22.580 -16.352 -6.147 1.00 67.12 252 ASP A N 1
ATOM 2090 C CA . ASP A 1 252 ? 23.795 -17.109 -5.846 1.00 67.12 252 ASP A CA 1
ATOM 2091 C C . ASP A 1 252 ? 24.965 -16.163 -5.572 1.00 67.12 252 ASP A C 1
ATOM 2093 O O . ASP A 1 252 ? 25.295 -15.281 -6.361 1.00 67.12 252 ASP A O 1
ATOM 2097 N N . LEU A 1 253 ? 25.588 -16.347 -4.405 1.00 59.03 253 LEU A N 1
ATOM 2098 C CA . LEU A 1 253 ? 26.643 -15.469 -3.892 1.00 59.03 253 LEU A CA 1
ATOM 2099 C C . LEU A 1 253 ? 27.869 -15.414 -4.814 1.00 59.03 253 LEU A C 1
ATOM 2101 O O . LEU A 1 253 ? 28.496 -14.362 -4.905 1.00 59.03 253 LEU A O 1
ATOM 2105 N N . ASP A 1 254 ? 28.141 -16.501 -5.538 1.00 53.69 254 ASP A N 1
ATOM 2106 C CA . ASP A 1 254 ? 29.271 -16.631 -6.466 1.00 53.69 254 ASP A CA 1
ATOM 2107 C C . ASP A 1 254 ? 29.126 -15.748 -7.721 1.00 53.69 254 ASP A C 1
ATOM 2109 O O . ASP A 1 254 ? 30.115 -15.471 -8.391 1.00 53.69 254 ASP A O 1
ATOM 2113 N N . PHE A 1 255 ? 27.912 -15.269 -8.029 1.00 48.91 255 PHE A N 1
ATOM 2114 C CA . PHE A 1 255 ? 27.649 -14.291 -9.097 1.00 48.91 255 PHE A CA 1
ATOM 2115 C C . PHE A 1 255 ? 27.452 -12.858 -8.574 1.00 48.91 255 PHE A C 1
ATOM 2117 O O . PHE A 1 255 ? 27.447 -11.910 -9.359 1.00 48.91 255 PHE A O 1
ATOM 2124 N N . ILE A 1 256 ? 27.266 -12.686 -7.260 1.00 52.50 256 ILE A N 1
ATOM 2125 C CA . ILE A 1 256 ? 27.018 -11.386 -6.613 1.00 52.50 256 ILE A CA 1
ATOM 2126 C C . ILE A 1 256 ? 28.339 -10.687 -6.235 1.00 52.50 256 ILE A C 1
ATOM 2128 O O . ILE A 1 256 ? 28.352 -9.474 -6.015 1.00 52.50 256 ILE A O 1
ATOM 2132 N N . GLN A 1 257 ? 29.457 -11.417 -6.190 1.00 43.91 257 GLN A N 1
ATOM 2133 C CA . GLN A 1 257 ? 30.792 -10.855 -5.975 1.00 43.91 257 GLN A CA 1
ATOM 2134 C C . GLN A 1 257 ? 31.635 -10.977 -7.256 1.00 43.91 257 GLN A C 1
ATOM 2136 O O . GLN A 1 257 ? 31.853 -12.102 -7.700 1.00 43.91 257 GLN A O 1
ATOM 2141 N N . PRO A 1 258 ? 32.084 -9.861 -7.868 1.00 48.22 258 PRO A N 1
ATOM 2142 C CA . PRO A 1 258 ? 33.130 -9.907 -8.887 1.00 48.22 258 PRO A CA 1
ATOM 2143 C C . PRO A 1 258 ? 34.485 -10.319 -8.297 1.00 48.22 258 PRO A C 1
ATOM 2145 O O . PRO A 1 258 ? 34.732 -10.026 -7.102 1.00 48.22 258 PRO A O 1
#

Secondary structure (DSSP, 8-state):
-HHHHHHHHHHHHHHTHHHIIIII---TTHHHHHHHHHHHHHHSS---HHHHHHHH-HHHHHHHHHHHHHHHHHHHHTT--HHHHHHHHHHHHHHHHHHHHHHHH--HHHHHHHHHHHHHHHHHHHHHHHHHHHTS---GGG--TTSSSHHHHHHHHHHHHHHHHHHHHTT-S-HHHHHHHHHHHHHHHHHTT-TTHHHHHHHHHHHHHHHHT---HHHHHHHHHHHHHHHHHHHHHHHHHH-HHHHHHHH-HHHH--

Radius of gyration: 20.22 Å; Cα contacts (8 Å, |Δi|>4): 198; chains: 1; bounding box: 53×50×46 Å